Protein AF-A0A524CR73-F1 (afdb_monomer_lite)

Radius of gyration: 22.27 Å; chains: 1; bounding box: 46×84×56 Å

Foldseek 3Di:
DDDPDDDDPDDVLQVCLVVLNLLVLLVDVLPDVVSVVVLLVQCVDPDPSSNLSSLVSVVSVLDLVCLVSLLVQCPPPDPSSVLSSLQSCLLLLALLCLLSLLVQCPPPDPSSVVSSQNSCCVQFNHSLSVQDDPVRSVCLNVVNPPDDPVRVVVSCVSSPTDPVSVVVSVVCVVVVVPDDRPSPVSVCVVVPDDPPPDPPDDDDDDDDDDDDDDD

Sequence (215 aa):
MAALRGGVGLPETRKLLLEYETEEVGRLVKKNSKEKKALVKAFSDSSDIVRERALIASVDAADPTLVTDITKALGDDVADVRIAAAQALAFYSQPVTVPNMLESLKDENTWVRSHCAAGLSKLLNGPTWARISEDDVDKILNGFPEMTEEEVDVLLKRIKMKPDAIDRLRAWQTEDFEIEVDVSSLVDELEGRPILLSEEALEPITKGTPSTSDE

Structure (mmCIF, N/CA/C/O backbone):
data_AF-A0A524CR73-F1
#
_entry.id   AF-A0A524CR73-F1
#
loop_
_atom_site.group_PDB
_atom_site.id
_atom_site.type_symbol
_atom_site.label_atom_id
_atom_site.label_alt_id
_atom_site.label_comp_id
_atom_site.label_asym_id
_atom_site.label_entity_id
_atom_site.label_seq_id
_atom_site.pdbx_PDB_ins_code
_atom_site.Cartn_x
_atom_site.Cartn_y
_atom_site.Cartn_z
_atom_site.occupancy
_atom_site.B_iso_or_equiv
_atom_site.auth_seq_id
_atom_site.auth_comp_id
_atom_site.auth_asym_id
_atom_site.auth_atom_id
_atom_site.pdbx_PDB_model_num
ATOM 1 N N . MET A 1 1 ? 23.722 -22.821 -30.984 1.00 43.50 1 MET A N 1
ATOM 2 C CA . MET A 1 1 ? 22.707 -22.571 -32.033 1.00 43.50 1 MET A CA 1
ATOM 3 C C . MET A 1 1 ? 21.428 -23.318 -31.679 1.00 43.50 1 MET A C 1
ATOM 5 O O . MET A 1 1 ? 21.294 -24.477 -32.042 1.00 43.50 1 MET A O 1
ATOM 9 N N . ALA A 1 2 ? 20.523 -22.668 -30.945 1.00 35.56 2 ALA A N 1
ATOM 10 C CA . ALA A 1 2 ? 19.131 -23.092 -30.798 1.00 35.56 2 ALA A CA 1
ATOM 11 C C . ALA A 1 2 ? 18.269 -21.860 -30.461 1.00 35.56 2 ALA A C 1
ATOM 13 O O . ALA A 1 2 ? 18.250 -21.383 -29.336 1.00 35.56 2 ALA A O 1
ATOM 14 N N . ALA A 1 3 ? 17.651 -21.328 -31.518 1.00 35.16 3 ALA A N 1
ATOM 15 C CA . ALA A 1 3 ? 16.418 -20.540 -31.571 1.00 35.16 3 ALA A CA 1
ATOM 16 C C . ALA A 1 3 ? 16.205 -19.370 -30.582 1.00 35.16 3 ALA A C 1
ATOM 18 O O . ALA A 1 3 ? 15.340 -19.413 -29.715 1.00 35.16 3 ALA A O 1
ATOM 19 N N . LEU A 1 4 ? 16.843 -18.237 -30.891 1.00 40.50 4 LEU A N 1
ATOM 20 C CA . LEU A 1 4 ? 16.204 -16.918 -30.800 1.00 40.50 4 LEU A CA 1
ATOM 21 C C . LEU A 1 4 ? 15.011 -16.888 -31.776 1.00 40.50 4 LEU A C 1
ATOM 23 O O . LEU A 1 4 ? 15.176 -16.605 -32.963 1.00 40.50 4 LEU A O 1
ATOM 27 N N . ARG A 1 5 ? 13.808 -17.237 -31.314 1.00 41.94 5 ARG A N 1
ATOM 28 C CA . ARG A 1 5 ? 12.559 -17.002 -32.058 1.00 41.94 5 ARG A CA 1
ATOM 29 C C . ARG A 1 5 ? 11.516 -16.399 -31.130 1.00 41.94 5 ARG A C 1
ATOM 31 O O . ARG A 1 5 ? 10.848 -17.105 -30.389 1.00 41.94 5 ARG A O 1
ATOM 38 N N . GLY A 1 6 ? 11.392 -15.081 -31.225 1.00 29.77 6 GLY A N 1
ATOM 39 C CA . GLY A 1 6 ? 10.386 -14.275 -30.544 1.00 29.77 6 GLY A CA 1
ATOM 40 C C . GLY A 1 6 ? 10.602 -12.795 -30.837 1.00 29.77 6 GLY A C 1
ATOM 41 O O . GLY A 1 6 ? 10.841 -12.014 -29.928 1.00 29.77 6 GLY A O 1
ATOM 42 N N . GLY A 1 7 ? 10.613 -12.419 -32.118 1.00 36.56 7 GLY A N 1
ATOM 43 C CA . GLY A 1 7 ? 10.678 -11.020 -32.525 1.00 36.56 7 GLY A CA 1
ATOM 44 C C . GLY A 1 7 ? 9.381 -10.292 -32.182 1.00 36.56 7 GLY A C 1
ATOM 45 O O . GLY A 1 7 ? 8.421 -10.375 -32.937 1.00 36.56 7 GLY A O 1
ATOM 46 N N . VAL A 1 8 ? 9.379 -9.574 -31.063 1.00 40.03 8 VAL A N 1
ATOM 47 C CA . VAL A 1 8 ? 8.563 -8.384 -30.788 1.00 40.03 8 VAL A CA 1
ATOM 48 C C . VAL A 1 8 ? 9.464 -7.516 -29.914 1.00 40.03 8 VAL A C 1
ATOM 50 O O . VAL A 1 8 ? 9.970 -8.010 -28.910 1.00 40.03 8 VAL A O 1
ATOM 53 N N . GLY A 1 9 ? 9.751 -6.275 -30.316 1.00 46.66 9 GLY A N 1
ATOM 54 C CA . GLY A 1 9 ? 10.578 -5.378 -29.504 1.00 46.66 9 GLY A CA 1
ATOM 55 C C . GLY A 1 9 ? 10.063 -5.345 -28.064 1.00 46.66 9 GLY A C 1
ATOM 56 O O . GLY A 1 9 ? 8.852 -5.255 -27.851 1.00 46.66 9 GLY A O 1
ATOM 57 N N . LEU A 1 10 ? 10.969 -5.474 -27.092 1.00 54.06 10 LEU A N 1
ATOM 58 C CA . LEU A 1 10 ? 10.647 -5.215 -25.691 1.00 54.06 10 LEU A CA 1
ATOM 59 C C . LEU A 1 10 ? 9.943 -3.845 -25.632 1.00 54.06 10 LEU A C 1
ATOM 61 O O . LEU A 1 10 ? 10.483 -2.898 -26.207 1.00 54.06 10 LEU A O 1
ATOM 65 N N . PRO A 1 11 ? 8.745 -3.717 -25.025 1.00 75.94 11 PRO A N 1
ATOM 66 C CA . PRO A 1 11 ? 8.159 -2.404 -24.773 1.00 75.94 11 PRO A CA 1
ATOM 67 C C . PRO A 1 11 ? 9.194 -1.526 -24.067 1.00 75.94 11 PRO A C 1
ATOM 69 O O . PRO A 1 11 ? 9.886 -2.034 -23.180 1.00 75.94 11 PRO A O 1
ATOM 72 N N . GLU A 1 12 ? 9.311 -0.253 -24.453 1.00 90.88 12 GLU A N 1
ATOM 73 C CA . GLU A 1 12 ? 10.360 0.640 -23.935 1.00 90.88 12 GLU A CA 1
ATOM 74 C C . GLU A 1 12 ? 10.331 0.676 -22.404 1.00 90.88 12 GLU A C 1
ATOM 76 O O . GLU A 1 12 ? 11.374 0.570 -21.769 1.00 90.88 12 GLU A O 1
ATOM 81 N N . THR A 1 13 ? 9.130 0.642 -21.814 1.00 93.12 13 THR A N 1
ATOM 82 C CA . THR A 1 13 ? 8.936 0.473 -20.369 1.00 93.12 13 THR A CA 1
ATOM 83 C C . THR A 1 13 ? 9.732 -0.702 -19.790 1.00 93.12 13 THR A C 1
ATOM 85 O O . THR A 1 13 ? 10.510 -0.515 -18.865 1.00 93.12 13 THR A O 1
ATOM 88 N N . ARG A 1 14 ? 9.602 -1.923 -20.329 1.00 93.81 14 ARG A N 1
ATOM 89 C CA . ARG A 1 14 ? 10.291 -3.102 -19.768 1.00 93.81 14 ARG A CA 1
ATOM 90 C C . ARG A 1 14 ? 11.810 -2.979 -19.873 1.00 93.81 14 ARG A C 1
ATOM 92 O O . ARG A 1 14 ? 12.518 -3.441 -18.984 1.00 93.81 14 ARG A O 1
ATOM 99 N N . LYS A 1 15 ? 12.301 -2.396 -20.968 1.00 94.50 15 LYS A N 1
ATOM 100 C CA . LYS A 1 15 ? 13.731 -2.145 -21.161 1.00 94.50 15 LYS A CA 1
ATOM 101 C C . LYS A 1 15 ? 14.247 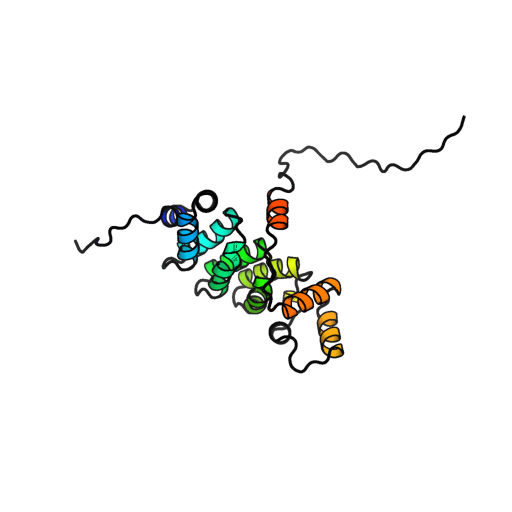-1.160 -20.107 1.00 94.50 15 LYS A C 1
ATOM 103 O O . LYS A 1 15 ? 15.185 -1.501 -19.399 1.00 94.50 15 LYS A O 1
ATOM 108 N N . LEU A 1 16 ? 13.586 -0.015 -19.949 1.00 95.44 16 LEU A N 1
ATOM 109 C CA . LEU A 1 16 ? 13.953 1.002 -18.960 1.00 95.44 16 LEU A CA 1
ATOM 110 C C . LEU A 1 16 ? 13.917 0.458 -17.525 1.00 95.44 16 LEU A C 1
ATOM 112 O O . LEU A 1 16 ? 14.816 0.737 -16.741 1.00 95.44 16 LEU A O 1
ATOM 116 N N . LEU A 1 17 ? 12.935 -0.386 -17.191 1.00 95.62 17 LEU A N 1
ATOM 117 C CA . LEU A 1 17 ? 12.869 -1.040 -15.878 1.00 95.62 17 LEU A CA 1
ATOM 118 C C . LEU A 1 17 ? 14.085 -1.940 -15.602 1.00 95.62 17 LEU A C 1
ATOM 120 O O . LEU A 1 17 ? 14.585 -1.953 -14.481 1.00 95.62 17 LEU A O 1
ATOM 124 N N . LEU A 1 18 ? 14.584 -2.662 -16.612 1.00 93.94 18 LEU A N 1
ATOM 125 C CA . LEU A 1 18 ? 15.810 -3.469 -16.500 1.00 93.94 18 LEU A CA 1
ATOM 126 C C . LEU A 1 18 ? 17.084 -2.617 -16.445 1.00 93.94 18 LEU A C 1
ATOM 128 O O . LEU A 1 18 ? 18.095 -3.061 -15.908 1.00 93.94 18 LEU A O 1
ATOM 132 N N . GLU A 1 19 ? 17.035 -1.413 -17.009 1.00 94.12 19 GLU A N 1
ATOM 133 C CA . GLU A 1 19 ? 18.109 -0.416 -16.966 1.00 94.12 19 GLU A CA 1
ATOM 134 C C . GLU A 1 19 ? 18.043 0.459 -15.700 1.00 94.12 19 GLU A C 1
ATOM 136 O O . GLU A 1 19 ? 18.907 1.305 -15.509 1.00 94.12 19 GLU A O 1
ATOM 141 N N . TYR A 1 20 ? 17.086 0.199 -14.795 1.00 92.31 20 TYR A N 1
ATOM 142 C CA . TYR A 1 20 ? 16.860 0.933 -13.541 1.00 92.31 20 TYR A CA 1
ATOM 143 C C . TYR A 1 20 ? 16.415 2.396 -13.732 1.00 92.31 20 TYR A C 1
ATOM 145 O O . TYR A 1 20 ? 16.506 3.204 -12.812 1.00 92.31 20 TYR A O 1
ATOM 153 N N . GLU A 1 21 ? 15.846 2.718 -14.892 1.00 94.25 21 GLU A N 1
ATOM 154 C CA . GLU A 1 21 ? 15.396 4.060 -15.284 1.00 94.25 21 GLU A CA 1
ATOM 155 C C . GLU A 1 21 ? 13.911 4.292 -14.921 1.00 94.25 21 GLU A C 1
ATOM 157 O O . GLU A 1 21 ? 13.069 4.565 -15.785 1.00 94.25 21 GLU A O 1
ATOM 162 N N . THR A 1 22 ? 13.543 4.139 -13.640 1.00 91.75 22 THR A N 1
ATOM 163 C CA . THR A 1 22 ? 12.130 4.206 -13.191 1.00 91.75 22 THR A CA 1
ATOM 164 C C . THR A 1 22 ? 11.499 5.583 -13.402 1.00 91.75 22 THR A C 1
ATOM 166 O O . THR A 1 22 ? 10.344 5.669 -13.823 1.00 91.75 22 THR A O 1
ATOM 169 N N . GLU A 1 23 ? 12.272 6.657 -13.232 1.00 91.25 23 GLU A N 1
ATOM 170 C CA . GLU A 1 23 ? 11.806 8.027 -13.471 1.00 91.25 23 GLU A CA 1
ATOM 171 C C . GLU A 1 23 ? 11.411 8.253 -14.935 1.00 91.25 23 GLU A C 1
ATOM 173 O O . GLU A 1 23 ? 10.409 8.914 -15.230 1.00 91.25 23 GLU A O 1
ATOM 178 N N . GLU A 1 24 ? 12.187 7.700 -15.874 1.00 94.00 24 GLU A N 1
ATOM 179 C CA . GLU A 1 24 ? 11.886 7.814 -17.301 1.00 94.00 24 GLU A CA 1
ATOM 180 C C . GLU A 1 24 ? 10.628 7.026 -17.653 1.00 94.00 24 GLU A C 1
ATOM 182 O O . GLU A 1 24 ? 9.781 7.530 -18.393 1.00 94.00 24 GLU A O 1
ATOM 187 N N . VAL A 1 25 ? 10.437 5.847 -17.052 1.00 93.81 25 VAL A N 1
ATOM 188 C CA . VAL A 1 25 ? 9.169 5.113 -17.153 1.00 93.81 25 VAL A CA 1
ATOM 189 C C . VAL A 1 25 ? 8.015 5.978 -16.646 1.00 93.81 25 VAL A C 1
ATOM 191 O O . VAL A 1 25 ? 7.030 6.147 -17.365 1.00 93.81 25 VAL A O 1
ATOM 194 N N . GLY A 1 26 ? 8.151 6.605 -15.474 1.00 90.31 26 GLY A N 1
ATOM 195 C CA . GLY A 1 26 ? 7.151 7.522 -14.918 1.00 90.31 26 GLY A CA 1
ATOM 196 C C . GLY A 1 26 ? 6.798 8.677 -15.866 1.00 90.31 26 GLY A C 1
ATOM 197 O O . GLY A 1 26 ? 5.620 8.962 -16.108 1.00 90.31 26 GLY A O 1
ATOM 198 N N . ARG A 1 27 ? 7.799 9.318 -16.484 1.00 90.50 27 ARG A N 1
ATOM 199 C CA . ARG A 1 27 ? 7.590 10.374 -17.497 1.00 90.50 27 ARG A CA 1
ATOM 200 C C . ARG A 1 27 ? 6.901 9.853 -18.757 1.00 90.50 27 ARG A C 1
ATOM 202 O O . ARG A 1 27 ? 6.052 10.549 -19.325 1.00 90.50 27 ARG A O 1
ATOM 209 N N . LEU A 1 28 ? 7.274 8.659 -19.204 1.00 91.62 28 LEU A N 1
ATOM 210 C CA . LEU A 1 28 ? 6.775 8.033 -20.423 1.00 91.62 28 LEU A CA 1
ATOM 211 C C . LEU A 1 28 ? 5.292 7.663 -20.291 1.00 91.62 28 LEU A C 1
ATOM 213 O O . LEU A 1 28 ? 4.494 7.989 -21.176 1.00 91.62 28 LEU A O 1
ATOM 217 N N . VAL A 1 29 ? 4.897 7.039 -19.177 1.00 90.94 29 VAL A N 1
ATOM 218 C CA . VAL A 1 29 ? 3.512 6.583 -18.977 1.00 90.94 29 VAL A CA 1
ATOM 219 C C . VAL A 1 29 ? 2.519 7.736 -18.838 1.00 90.94 29 VAL A C 1
ATOM 221 O O . VAL A 1 29 ? 1.399 7.616 -19.334 1.00 90.94 29 VAL A O 1
ATOM 224 N N . LYS A 1 30 ? 2.942 8.884 -18.283 1.00 87.50 30 LYS A N 1
ATOM 225 C CA . LYS A 1 30 ? 2.127 10.117 -18.216 1.00 87.50 30 LYS A CA 1
ATOM 226 C C . LYS A 1 30 ? 1.710 10.626 -19.600 1.00 87.50 30 LYS A C 1
ATOM 228 O O . LYS A 1 30 ? 0.660 11.241 -19.748 1.00 87.50 30 LYS A O 1
ATOM 233 N N . LYS A 1 31 ? 2.531 10.383 -20.626 1.00 88.94 31 LYS A N 1
ATOM 234 C CA . LYS A 1 31 ? 2.331 10.902 -21.992 1.00 88.94 31 LYS A CA 1
ATOM 235 C C . LYS A 1 31 ? 1.790 9.856 -22.962 1.00 88.94 31 LYS A C 1
ATOM 237 O O . LYS A 1 31 ? 1.332 10.209 -24.047 1.00 88.94 31 LYS A O 1
ATOM 242 N N . ASN A 1 32 ? 1.873 8.573 -22.611 1.00 90.62 32 ASN A N 1
ATOM 243 C CA . ASN A 1 32 ? 1.591 7.480 -23.528 1.00 90.62 32 ASN A CA 1
ATOM 244 C C . ASN A 1 32 ? 0.803 6.350 -22.854 1.00 90.62 32 ASN A C 1
ATOM 246 O O . ASN A 1 32 ? 1.343 5.530 -22.112 1.00 90.62 32 ASN A O 1
ATOM 250 N N . SER A 1 33 ? -0.480 6.237 -23.209 1.00 90.50 33 SER A N 1
ATOM 251 C CA . SER A 1 33 ? -1.381 5.210 -22.672 1.00 90.50 33 SER A CA 1
ATOM 252 C C . SER A 1 33 ? -0.959 3.775 -23.009 1.00 90.50 33 SER A C 1
ATOM 254 O O . SER A 1 33 ? -1.299 2.846 -22.275 1.00 90.50 33 SER A O 1
ATOM 256 N N . LYS A 1 34 ? -0.200 3.562 -24.094 1.00 92.38 34 LYS A N 1
ATOM 257 C CA . LYS A 1 34 ? 0.374 2.249 -24.419 1.00 92.38 34 LYS A CA 1
ATOM 258 C C . LYS A 1 34 ? 1.456 1.863 -23.414 1.00 92.38 34 LYS A C 1
ATOM 260 O O . LYS A 1 34 ? 1.501 0.710 -22.999 1.00 92.38 34 LYS A O 1
ATOM 265 N N . GLU A 1 35 ? 2.285 2.819 -23.013 1.00 94.12 35 GLU A N 1
ATOM 266 C CA . GLU A 1 35 ? 3.348 2.600 -22.030 1.00 94.12 35 GLU A CA 1
ATOM 267 C C . GLU A 1 35 ? 2.753 2.450 -20.631 1.00 94.12 35 GLU A C 1
ATOM 269 O O . GLU A 1 35 ? 3.155 1.554 -19.901 1.00 94.12 35 GLU A O 1
ATOM 274 N N . LYS A 1 36 ? 1.676 3.178 -20.305 1.00 94.50 36 LYS A N 1
ATOM 275 C CA . LYS A 1 36 ? 0.889 2.905 -19.090 1.00 94.50 36 LYS A CA 1
ATOM 276 C C . LYS A 1 36 ? 0.378 1.459 -19.044 1.00 94.50 36 LYS A C 1
ATOM 278 O O . LYS A 1 36 ? 0.538 0.777 -18.039 1.00 94.50 36 LYS A O 1
ATOM 283 N N . LYS A 1 37 ? -0.179 0.941 -20.148 1.00 95.00 37 LYS A N 1
ATOM 284 C CA . LYS A 1 37 ? -0.580 -0.479 -20.242 1.00 95.00 37 LYS A CA 1
ATOM 285 C C . LYS A 1 37 ? 0.611 -1.435 -20.124 1.00 95.00 37 LYS A C 1
ATOM 287 O O . LYS A 1 37 ? 0.447 -2.541 -19.613 1.00 95.00 37 LYS A O 1
ATOM 292 N N . ALA A 1 38 ? 1.784 -1.042 -20.621 1.00 95.75 38 ALA A N 1
ATOM 293 C CA . ALA A 1 38 ? 3.006 -1.825 -20.476 1.00 95.75 38 ALA A CA 1
ATOM 294 C C . ALA A 1 38 ? 3.474 -1.868 -19.013 1.00 95.75 38 ALA A C 1
ATOM 296 O O . ALA A 1 38 ? 3.818 -2.948 -18.541 1.00 95.75 38 ALA A O 1
ATOM 297 N N . LEU A 1 39 ? 3.400 -0.746 -18.291 1.00 96.50 39 LEU A N 1
ATOM 298 C CA . LEU A 1 39 ? 3.694 -0.664 -16.860 1.00 96.50 39 LEU A CA 1
ATOM 299 C C . LEU A 1 39 ? 2.741 -1.535 -16.033 1.00 96.50 39 LEU A C 1
ATOM 301 O O . LEU A 1 39 ? 3.205 -2.341 -15.235 1.00 96.50 39 LEU A O 1
ATOM 305 N N . VAL A 1 40 ? 1.430 -1.469 -16.294 1.00 97.19 40 VAL A N 1
ATOM 306 C CA . VAL A 1 40 ? 0.442 -2.341 -15.624 1.00 97.19 40 VAL A CA 1
ATOM 307 C C . VAL A 1 40 ? 0.759 -3.821 -15.854 1.00 97.19 40 VAL A C 1
ATOM 309 O O . VAL A 1 40 ? 0.691 -4.625 -14.930 1.00 97.19 40 VAL A O 1
ATOM 312 N N . LYS A 1 41 ? 1.163 -4.202 -17.074 1.00 96.38 41 LYS A N 1
ATOM 313 C CA . LYS A 1 41 ? 1.632 -5.571 -17.342 1.00 96.38 41 LYS A CA 1
ATOM 314 C C . LYS A 1 41 ? 2.893 -5.925 -16.550 1.00 96.38 41 LYS A C 1
ATOM 316 O O . LYS A 1 41 ? 3.016 -7.066 -16.108 1.00 96.38 41 LYS A O 1
ATOM 321 N N . ALA A 1 42 ? 3.811 -4.974 -16.388 1.00 97.38 42 ALA A N 1
ATOM 322 C CA . ALA A 1 42 ? 5.096 -5.183 -15.733 1.00 97.38 42 ALA A CA 1
ATOM 323 C C . ALA A 1 42 ? 4.971 -5.510 -14.234 1.00 97.38 42 ALA A C 1
ATOM 325 O O . ALA A 1 42 ? 5.817 -6.239 -13.728 1.00 97.38 42 ALA A O 1
ATOM 326 N N . PHE A 1 43 ? 3.885 -5.110 -13.557 1.00 97.81 43 PHE A N 1
ATOM 327 C CA . PHE A 1 43 ? 3.586 -5.548 -12.179 1.00 97.81 43 PHE A CA 1
ATOM 328 C C . PHE A 1 43 ? 3.465 -7.072 -12.022 1.00 97.81 43 PHE A C 1
ATOM 330 O O . PHE A 1 43 ? 3.550 -7.583 -10.915 1.00 97.81 43 PHE A O 1
ATOM 337 N N . SER A 1 44 ? 3.275 -7.801 -13.125 1.00 96.50 44 SER A N 1
ATOM 338 C CA . SER A 1 44 ? 3.169 -9.266 -13.169 1.00 96.50 44 SER A CA 1
ATOM 339 C C . SER A 1 44 ? 4.202 -9.904 -14.108 1.00 96.50 44 SER A C 1
ATOM 341 O O . SER A 1 44 ? 3.989 -10.999 -14.629 1.00 96.50 44 SER A O 1
ATOM 343 N N . ASP A 1 45 ? 5.310 -9.207 -14.388 1.00 97.56 45 ASP A N 1
ATOM 344 C CA . ASP A 1 45 ? 6.374 -9.742 -15.240 1.00 97.56 45 ASP A CA 1
ATOM 345 C C . ASP A 1 45 ? 7.003 -11.006 -14.636 1.00 97.56 45 ASP A C 1
ATOM 347 O O . ASP A 1 45 ? 7.125 -11.177 -13.422 1.00 97.56 45 ASP A O 1
ATOM 351 N N . SER A 1 46 ? 7.472 -11.883 -15.520 1.00 95.62 46 SER A N 1
ATOM 352 C CA . SER A 1 46 ? 8.231 -13.082 -15.161 1.00 95.62 46 SER A CA 1
ATOM 353 C C . SER A 1 46 ? 9.482 -12.811 -14.318 1.00 95.62 46 SER A C 1
ATOM 355 O O . SER A 1 46 ? 9.915 -13.694 -13.586 1.00 95.62 46 SER A O 1
ATOM 357 N N . SER A 1 47 ? 10.079 -11.622 -14.439 1.00 96.69 47 SER A N 1
ATOM 358 C CA . SER A 1 47 ? 11.229 -11.202 -13.643 1.00 96.69 47 SER A CA 1
ATOM 359 C C . SER A 1 47 ? 10.763 -10.375 -12.450 1.00 96.69 47 SER A C 1
ATOM 361 O O . SER A 1 47 ? 10.150 -9.325 -12.619 1.00 96.69 47 SER A O 1
ATOM 363 N N . ASP A 1 48 ? 11.121 -10.834 -11.259 1.00 97.75 48 ASP A N 1
ATOM 364 C CA . ASP A 1 48 ? 10.964 -10.148 -9.976 1.00 97.75 48 ASP A CA 1
ATOM 365 C C . ASP A 1 48 ? 11.549 -8.730 -9.992 1.00 97.75 48 ASP A C 1
ATOM 367 O O . ASP A 1 48 ? 10.868 -7.792 -9.589 1.00 97.75 48 ASP A O 1
ATOM 371 N N . ILE A 1 49 ? 12.735 -8.546 -10.588 1.00 96.62 49 ILE A N 1
ATOM 372 C CA . ILE A 1 49 ? 13.356 -7.222 -10.774 1.00 96.62 49 ILE A CA 1
ATOM 373 C C . ILE A 1 49 ? 12.427 -6.286 -11.558 1.00 96.62 49 ILE A C 1
ATOM 375 O O . ILE A 1 49 ? 12.250 -5.126 -11.195 1.00 96.62 49 ILE A O 1
ATOM 379 N N . VAL A 1 50 ? 11.804 -6.771 -12.637 1.00 97.88 50 VAL A N 1
ATOM 380 C CA . VAL A 1 50 ? 10.883 -5.950 -13.437 1.00 97.88 50 VAL A CA 1
ATOM 381 C C . VAL A 1 50 ? 9.621 -5.616 -12.641 1.00 97.88 50 VAL A C 1
ATOM 383 O O . VAL A 1 50 ? 9.163 -4.477 -12.722 1.00 97.88 50 VAL A O 1
ATOM 386 N N . ARG A 1 51 ? 9.084 -6.558 -11.853 1.00 98.44 51 ARG A N 1
ATOM 387 C CA . ARG A 1 51 ? 7.911 -6.318 -10.994 1.00 98.44 51 ARG A CA 1
ATOM 388 C C . ARG A 1 51 ? 8.196 -5.266 -9.926 1.00 98.44 51 ARG A C 1
ATOM 390 O O . ARG A 1 51 ? 7.469 -4.281 -9.842 1.00 98.44 51 ARG A O 1
ATOM 397 N N . GLU A 1 52 ? 9.279 -5.433 -9.170 1.00 98.12 52 GLU A N 1
ATOM 398 C CA . GLU A 1 52 ? 9.735 -4.482 -8.146 1.00 98.12 52 GLU A CA 1
ATOM 399 C C . GLU A 1 52 ? 9.906 -3.081 -8.750 1.00 98.12 52 GLU A C 1
ATOM 401 O O . GLU A 1 52 ? 9.318 -2.107 -8.277 1.00 98.12 52 GLU A O 1
ATOM 406 N N . ARG A 1 53 ? 10.657 -2.972 -9.852 1.00 97.62 53 ARG A N 1
ATOM 407 C CA . ARG A 1 53 ? 10.941 -1.683 -10.497 1.00 97.62 53 ARG A CA 1
ATOM 408 C C . ARG A 1 53 ? 9.700 -1.053 -11.102 1.00 97.62 53 ARG A C 1
ATOM 410 O O . ARG A 1 53 ? 9.595 0.169 -11.097 1.00 97.62 53 ARG A O 1
ATOM 417 N N . ALA A 1 54 ? 8.761 -1.849 -11.608 1.00 98.12 54 ALA A N 1
ATOM 418 C CA . ALA A 1 54 ? 7.486 -1.338 -12.092 1.00 98.12 54 ALA A CA 1
ATOM 419 C C . ALA A 1 54 ? 6.715 -0.653 -10.958 1.00 98.12 54 ALA A C 1
ATOM 421 O O . ALA A 1 54 ? 6.206 0.450 -11.145 1.00 98.12 54 ALA A O 1
ATOM 422 N N . LEU A 1 55 ? 6.663 -1.270 -9.774 1.00 98.31 55 LEU A N 1
ATOM 423 C CA . LEU A 1 55 ? 5.991 -0.704 -8.600 1.00 98.31 55 LEU A CA 1
ATOM 424 C C . LEU A 1 55 ? 6.669 0.593 -8.144 1.00 98.31 55 LEU A C 1
ATOM 426 O O . LEU A 1 55 ? 5.976 1.568 -7.864 1.00 98.31 55 LEU A O 1
ATOM 430 N N . ILE A 1 56 ? 8.002 0.660 -8.180 1.00 95.75 56 ILE A N 1
ATOM 431 C CA . ILE A 1 56 ? 8.745 1.908 -7.932 1.00 95.75 56 ILE A CA 1
ATOM 432 C C . ILE A 1 56 ? 8.393 2.971 -8.986 1.00 95.75 56 ILE A C 1
ATOM 434 O O . ILE A 1 56 ? 7.989 4.076 -8.637 1.00 95.75 56 ILE A O 1
ATOM 438 N N . ALA A 1 57 ? 8.447 2.625 -10.274 1.00 95.88 57 ALA A N 1
ATOM 439 C CA . ALA A 1 57 ? 8.111 3.535 -11.370 1.00 95.88 57 ALA A CA 1
ATOM 440 C C . ALA A 1 57 ? 6.652 4.022 -11.333 1.00 95.88 57 ALA A C 1
ATOM 442 O O . ALA A 1 57 ? 6.339 5.074 -11.891 1.00 95.88 57 ALA A O 1
ATOM 443 N N . SER A 1 58 ? 5.745 3.283 -10.684 1.00 95.50 58 SER A N 1
ATOM 444 C CA . SER A 1 58 ? 4.371 3.744 -10.473 1.00 95.50 58 SER A CA 1
ATOM 445 C C . SER A 1 58 ? 4.327 4.997 -9.594 1.00 95.50 58 SER A C 1
ATOM 447 O O . SER A 1 58 ? 3.630 5.951 -9.933 1.00 95.50 58 SER A O 1
ATOM 449 N N . VAL A 1 59 ? 5.165 5.068 -8.556 1.00 92.62 59 VAL A N 1
ATOM 450 C CA . VAL A 1 59 ? 5.298 6.256 -7.701 1.00 92.62 59 VAL A CA 1
ATOM 451 C C . VAL A 1 59 ? 5.779 7.454 -8.525 1.00 92.62 59 VAL A C 1
ATOM 453 O O . VAL A 1 59 ? 5.162 8.516 -8.468 1.00 92.62 59 VAL A O 1
ATOM 456 N N . ASP A 1 60 ? 6.781 7.261 -9.389 1.00 90.06 60 ASP A N 1
ATOM 457 C CA . ASP A 1 60 ? 7.271 8.298 -10.317 1.00 90.06 60 ASP A CA 1
ATOM 458 C C . ASP A 1 60 ? 6.190 8.736 -11.329 1.00 90.06 60 ASP A C 1
ATOM 460 O O . ASP A 1 60 ? 6.084 9.910 -11.724 1.00 90.06 60 ASP A O 1
ATOM 464 N N . ALA A 1 61 ? 5.344 7.791 -11.748 1.00 90.44 61 ALA A N 1
ATOM 465 C CA . ALA A 1 61 ? 4.187 8.055 -12.593 1.00 90.44 61 ALA A CA 1
ATOM 466 C C . ALA A 1 61 ? 3.115 8.886 -11.875 1.00 90.44 61 ALA A C 1
ATOM 468 O O . ALA A 1 61 ? 2.350 9.565 -12.558 1.00 90.44 61 ALA A O 1
ATOM 469 N N . ALA A 1 62 ? 3.068 8.864 -10.538 1.00 89.25 62 ALA A N 1
ATOM 470 C CA . ALA A 1 62 ? 2.117 9.609 -9.710 1.00 89.25 62 ALA A CA 1
ATOM 471 C C . ALA A 1 62 ? 0.658 9.477 -10.188 1.00 89.25 62 ALA A C 1
ATOM 473 O O . ALA A 1 62 ? -0.131 10.412 -10.098 1.00 89.25 62 ALA A O 1
ATOM 474 N N . ASP A 1 63 ? 0.314 8.312 -10.744 1.00 89.81 63 ASP A N 1
ATOM 475 C CA . ASP A 1 63 ? -1.003 8.041 -11.311 1.00 89.81 63 ASP A CA 1
ATOM 476 C C . ASP A 1 63 ? -1.788 7.117 -10.373 1.00 89.81 63 ASP A C 1
ATOM 478 O O . ASP A 1 63 ? -1.591 5.899 -10.400 1.00 89.81 63 ASP A O 1
ATOM 482 N N . PRO A 1 64 ? -2.674 7.662 -9.527 1.00 88.94 64 PRO A N 1
ATOM 483 C CA . PRO A 1 64 ? -3.364 6.869 -8.522 1.00 88.94 64 PRO A CA 1
ATOM 484 C C . PRO A 1 64 ? -4.391 5.913 -9.132 1.00 88.94 64 PRO A C 1
ATOM 486 O O . PRO A 1 64 ? -4.827 4.996 -8.452 1.00 88.94 64 PRO A O 1
ATOM 489 N N . THR A 1 65 ? -4.712 6.011 -10.427 1.00 90.81 65 THR A N 1
ATOM 490 C CA . THR A 1 65 ? -5.536 4.989 -11.098 1.00 90.81 65 THR A CA 1
ATOM 491 C C . THR A 1 65 ? -4.836 3.627 -11.201 1.00 90.81 65 THR A C 1
ATOM 493 O O . THR A 1 65 ? -5.467 2.640 -11.571 1.00 90.81 65 THR A O 1
ATOM 496 N N . LEU A 1 66 ? -3.539 3.553 -10.873 1.00 93.75 66 LEU A N 1
ATOM 497 C CA . LEU A 1 66 ? -2.765 2.314 -10.822 1.00 93.75 66 LEU A CA 1
ATOM 498 C C . LEU A 1 66 ? -2.962 1.525 -9.517 1.00 93.75 66 LEU A C 1
ATOM 500 O O . LEU A 1 66 ? -2.591 0.352 -9.482 1.00 93.75 66 LEU A O 1
ATOM 504 N N . VAL A 1 67 ? -3.539 2.115 -8.458 1.00 94.62 67 VAL A N 1
ATOM 505 C CA . VAL A 1 67 ? -3.627 1.472 -7.127 1.00 94.62 67 VAL A CA 1
ATOM 506 C C . VAL A 1 67 ? -4.268 0.089 -7.159 1.00 94.62 67 VAL A C 1
ATOM 508 O O . VAL A 1 67 ? -3.718 -0.837 -6.571 1.00 94.62 67 VAL A O 1
ATOM 511 N N . THR A 1 68 ? -5.361 -0.102 -7.899 1.00 92.88 68 THR A N 1
ATOM 512 C CA . THR A 1 68 ? -6.033 -1.409 -7.996 1.00 92.88 68 THR A CA 1
ATOM 513 C C . THR A 1 68 ? -5.136 -2.493 -8.601 1.00 92.88 68 THR A C 1
ATOM 515 O O . THR A 1 68 ? -5.217 -3.660 -8.217 1.00 92.88 68 THR A O 1
ATOM 518 N N . ASP A 1 69 ? -4.263 -2.131 -9.544 1.00 96.06 69 ASP A N 1
ATOM 519 C CA . ASP A 1 69 ? -3.318 -3.074 -10.140 1.00 96.06 69 ASP A CA 1
ATOM 520 C C . ASP A 1 69 ? -2.112 -3.332 -9.227 1.00 96.06 69 ASP A C 1
ATOM 522 O O . ASP A 1 69 ? -1.693 -4.482 -9.097 1.00 96.06 69 ASP A O 1
ATOM 526 N N . ILE A 1 70 ? -1.615 -2.299 -8.540 1.00 98.12 70 ILE A N 1
ATOM 527 C CA . ILE A 1 70 ? -0.523 -2.390 -7.554 1.00 98.12 70 ILE A CA 1
ATOM 528 C C . ILE A 1 70 ? -0.917 -3.303 -6.387 1.00 98.12 70 ILE A C 1
ATOM 530 O O . ILE A 1 70 ? -0.111 -4.122 -5.951 1.00 98.12 70 ILE A O 1
ATOM 534 N N . THR A 1 71 ? -2.164 -3.226 -5.914 1.00 97.12 71 THR A N 1
ATOM 535 C CA . THR A 1 71 ? -2.686 -4.044 -4.806 1.00 97.12 71 THR A CA 1
ATOM 536 C C . THR A 1 71 ? -2.466 -5.542 -5.007 1.00 97.12 71 THR A C 1
ATOM 538 O O . THR A 1 71 ? -2.191 -6.257 -4.046 1.00 97.12 71 THR A O 1
ATOM 541 N N . LYS A 1 72 ? -2.515 -6.033 -6.250 1.00 96.62 72 LYS A N 1
ATOM 542 C CA . LYS A 1 72 ? -2.293 -7.456 -6.559 1.00 96.62 72 LYS A CA 1
ATOM 543 C C . LYS A 1 72 ? -0.880 -7.915 -6.183 1.00 96.62 72 LYS A C 1
ATOM 545 O O . LYS A 1 72 ? -0.701 -9.067 -5.800 1.00 96.62 72 LYS A O 1
ATOM 550 N N . ALA A 1 73 ? 0.105 -7.019 -6.251 1.00 98.12 73 ALA A N 1
ATOM 551 C CA . ALA A 1 73 ? 1.500 -7.314 -5.934 1.00 98.12 73 ALA A CA 1
ATOM 552 C C . ALA A 1 73 ? 1.789 -7.389 -4.421 1.00 98.12 73 ALA A C 1
ATOM 554 O O . ALA A 1 73 ? 2.869 -7.821 -4.030 1.00 98.12 73 ALA A O 1
ATOM 555 N N . LEU A 1 74 ? 0.825 -7.054 -3.551 1.00 98.06 74 LEU A N 1
ATOM 556 C CA . LEU A 1 74 ? 0.932 -7.358 -2.116 1.00 98.06 74 LEU A CA 1
ATOM 557 C C . LEU A 1 74 ? 0.932 -8.866 -1.827 1.00 98.06 74 LEU A C 1
ATOM 559 O O . LEU A 1 74 ? 1.371 -9.268 -0.757 1.00 98.06 74 LEU A O 1
ATOM 563 N N . GLY A 1 75 ? 0.447 -9.697 -2.754 1.00 96.75 75 GLY A N 1
ATOM 564 C CA . GLY A 1 75 ? 0.461 -11.160 -2.646 1.00 96.75 75 GLY A CA 1
ATOM 565 C C . GLY A 1 75 ? 1.605 -11.835 -3.407 1.00 96.75 75 GLY A C 1
ATOM 566 O O . GLY A 1 75 ? 1.523 -13.034 -3.664 1.00 96.75 75 GLY A O 1
ATOM 567 N N . ASP A 1 76 ? 2.620 -11.080 -3.836 1.00 98.56 76 ASP A N 1
ATOM 568 C CA . ASP A 1 76 ? 3.734 -11.611 -4.627 1.00 98.56 76 ASP A CA 1
ATOM 569 C C . ASP A 1 76 ? 4.591 -12.612 -3.832 1.00 98.56 76 ASP A C 1
ATOM 571 O O . ASP A 1 76 ? 4.761 -12.492 -2.615 1.00 98.56 76 ASP A O 1
ATOM 575 N N . ASP A 1 77 ? 5.162 -13.605 -4.515 1.00 97.81 77 ASP A N 1
ATOM 576 C CA . ASP A 1 77 ? 6.012 -14.617 -3.884 1.00 97.81 77 ASP A CA 1
ATOM 577 C C . ASP A 1 77 ? 7.354 -14.040 -3.410 1.00 97.81 77 ASP A C 1
ATOM 579 O O . ASP A 1 77 ? 7.938 -14.533 -2.440 1.00 97.81 77 ASP A O 1
ATOM 583 N N . VAL A 1 78 ? 7.816 -12.955 -4.034 1.00 98.44 78 VAL A N 1
ATOM 584 C CA . VAL A 1 78 ? 9.066 -12.276 -3.697 1.00 98.44 78 VAL A CA 1
ATOM 585 C C . VAL A 1 78 ? 8.815 -11.120 -2.733 1.00 98.44 78 VAL A C 1
ATOM 587 O O . VAL A 1 78 ? 8.071 -10.180 -3.012 1.00 98.44 78 VAL A O 1
ATOM 590 N N . ALA A 1 79 ? 9.509 -11.152 -1.594 1.00 98.06 79 ALA A N 1
ATOM 591 C CA . ALA A 1 79 ? 9.363 -10.144 -0.550 1.00 98.06 79 ALA A CA 1
ATOM 592 C C . ALA A 1 79 ? 9.674 -8.716 -1.035 1.00 98.06 79 ALA A C 1
ATOM 594 O O . ALA A 1 79 ? 8.940 -7.799 -0.684 1.00 98.06 79 ALA A O 1
ATOM 595 N N . ASP A 1 80 ? 10.704 -8.519 -1.863 1.00 98.25 80 ASP A N 1
ATOM 596 C CA . ASP A 1 80 ? 11.067 -7.189 -2.380 1.00 98.25 80 ASP A CA 1
ATOM 597 C C . ASP A 1 80 ? 9.960 -6.584 -3.260 1.00 98.25 80 ASP A C 1
ATOM 599 O O . ASP A 1 80 ? 9.681 -5.386 -3.180 1.00 98.25 80 ASP A O 1
ATOM 603 N N . VAL A 1 81 ? 9.241 -7.420 -4.018 1.00 98.75 81 VAL A N 1
ATOM 604 C CA . VAL A 1 81 ? 8.073 -6.994 -4.802 1.00 98.75 81 VAL A CA 1
ATOM 605 C C . VAL A 1 81 ? 6.924 -6.596 -3.874 1.00 98.75 81 VAL A C 1
ATOM 607 O O . VAL A 1 81 ? 6.349 -5.519 -4.045 1.00 98.75 81 VAL A O 1
ATOM 610 N N . ARG A 1 82 ? 6.633 -7.394 -2.836 1.00 98.69 82 ARG A N 1
ATOM 611 C CA . ARG A 1 82 ? 5.619 -7.038 -1.824 1.00 98.69 82 ARG A CA 1
ATOM 612 C C . ARG A 1 82 ? 5.961 -5.738 -1.095 1.00 98.69 82 ARG A C 1
ATOM 614 O O . ARG A 1 82 ? 5.075 -4.921 -0.849 1.00 98.69 82 ARG A O 1
ATOM 621 N N . ILE A 1 83 ? 7.237 -5.520 -0.765 1.00 98.56 83 ILE A N 1
ATOM 622 C CA . ILE A 1 83 ? 7.724 -4.288 -0.126 1.00 98.56 83 ILE A CA 1
ATOM 623 C C . ILE A 1 83 ? 7.470 -3.091 -1.038 1.00 98.56 83 ILE A C 1
ATOM 625 O O . ILE A 1 83 ? 6.908 -2.098 -0.574 1.00 98.56 83 ILE A O 1
ATOM 629 N N . ALA A 1 84 ? 7.841 -3.190 -2.317 1.00 98.25 84 ALA A N 1
ATOM 630 C CA . ALA A 1 84 ? 7.626 -2.128 -3.295 1.00 98.25 84 ALA A CA 1
ATOM 631 C C . ALA A 1 84 ? 6.129 -1.839 -3.501 1.00 98.25 84 ALA A C 1
ATOM 633 O O . ALA A 1 84 ? 5.734 -0.675 -3.579 1.00 98.25 84 ALA A O 1
ATOM 634 N N . ALA A 1 85 ? 5.281 -2.872 -3.508 1.00 98.69 85 ALA A N 1
ATOM 635 C CA . ALA A 1 85 ? 3.830 -2.717 -3.585 1.00 98.69 85 ALA A CA 1
ATOM 636 C C . ALA A 1 85 ? 3.289 -1.974 -2.359 1.00 98.69 85 ALA A C 1
ATOM 638 O O . ALA A 1 85 ? 2.601 -0.964 -2.497 1.00 98.69 85 ALA A O 1
ATOM 639 N N . ALA A 1 86 ? 3.655 -2.415 -1.154 1.00 98.19 86 ALA A N 1
ATOM 640 C CA . ALA A 1 86 ? 3.247 -1.771 0.089 1.00 98.19 86 ALA A CA 1
ATOM 641 C C . ALA A 1 86 ? 3.722 -0.313 0.168 1.00 98.19 86 ALA A C 1
ATOM 643 O O . ALA A 1 86 ? 2.965 0.560 0.594 1.00 98.19 86 ALA A O 1
ATOM 644 N N . GLN A 1 87 ? 4.951 -0.036 -0.278 1.00 96.81 87 GLN A N 1
ATOM 645 C CA . GLN A 1 87 ? 5.503 1.314 -0.353 1.00 96.81 87 GLN A CA 1
ATOM 646 C C . GLN A 1 87 ? 4.708 2.192 -1.327 1.00 96.81 87 GLN A C 1
ATOM 648 O O . GLN A 1 87 ? 4.330 3.306 -0.964 1.00 96.81 87 GLN A O 1
ATOM 653 N N . ALA A 1 88 ? 4.417 1.697 -2.532 1.00 96.62 88 ALA A N 1
ATOM 654 C CA . ALA A 1 88 ? 3.638 2.429 -3.525 1.00 96.62 88 ALA A CA 1
ATOM 655 C C . ALA A 1 88 ? 2.215 2.721 -3.022 1.00 96.62 88 ALA A C 1
ATOM 657 O O . ALA A 1 88 ? 1.747 3.854 -3.099 1.00 96.62 88 ALA A O 1
ATOM 658 N N . LEU A 1 89 ? 1.536 1.748 -2.412 1.00 96.38 89 LEU A N 1
ATOM 659 C CA . LEU A 1 89 ? 0.201 1.967 -1.839 1.00 96.38 89 LEU A CA 1
ATOM 660 C C . LEU A 1 89 ? 0.227 2.956 -0.665 1.00 96.38 89 LEU A C 1
ATOM 662 O O . LEU A 1 89 ? -0.682 3.769 -0.531 1.00 96.38 89 LEU A O 1
ATOM 666 N N . ALA A 1 90 ? 1.280 2.951 0.158 1.00 93.69 90 ALA A N 1
ATOM 667 C CA . ALA A 1 90 ? 1.466 3.933 1.231 1.00 93.69 90 ALA A CA 1
ATOM 668 C C . ALA A 1 90 ? 1.801 5.342 0.721 1.00 93.69 90 ALA A C 1
ATOM 670 O O . ALA A 1 90 ? 1.548 6.338 1.408 1.00 93.69 90 ALA A O 1
ATOM 671 N N . PHE A 1 91 ? 2.377 5.440 -0.474 1.00 92.31 91 PHE A N 1
ATOM 672 C CA . PHE A 1 91 ? 2.511 6.702 -1.183 1.00 92.31 91 PHE A CA 1
ATOM 673 C C . PHE A 1 91 ? 1.132 7.202 -1.623 1.00 92.31 91 PHE A C 1
ATOM 675 O O . PHE A 1 91 ? 0.729 8.279 -1.200 1.00 92.31 91 PHE A O 1
ATOM 682 N N . TYR A 1 92 ? 0.363 6.383 -2.345 1.00 91.00 92 TYR A N 1
ATOM 683 C CA . TYR A 1 92 ? -0.946 6.785 -2.866 1.00 91.00 92 TYR A CA 1
ATOM 684 C C . TYR A 1 92 ? -2.014 7.023 -1.800 1.00 91.00 92 TYR A C 1
ATOM 686 O O . TYR A 1 92 ? -2.887 7.859 -2.016 1.00 91.00 92 TYR A O 1
ATOM 694 N N . SER A 1 93 ? -1.956 6.291 -0.682 1.00 88.75 93 SER A N 1
ATOM 695 C CA . SER A 1 93 ? -2.862 6.422 0.468 1.00 88.75 93 SER A CA 1
ATOM 696 C C . SER A 1 93 ? -4.331 6.539 0.054 1.00 88.75 93 SER A C 1
ATOM 698 O O . SER A 1 93 ? -5.003 7.498 0.419 1.00 88.75 93 SER A O 1
ATOM 700 N N . GLN A 1 94 ? -4.819 5.584 -0.741 1.00 90.69 94 GLN A N 1
ATOM 701 C CA . GLN A 1 94 ? -6.191 5.607 -1.248 1.00 90.69 94 GLN A CA 1
ATOM 702 C C . GLN A 1 94 ? -7.113 4.749 -0.371 1.00 90.69 94 GLN A C 1
ATOM 704 O O . GLN A 1 94 ? -6.730 3.634 -0.019 1.00 90.69 94 GLN A O 1
ATOM 709 N N . PRO A 1 95 ? -8.337 5.202 -0.036 1.00 90.56 95 PRO A N 1
ATOM 710 C CA . PRO A 1 95 ? -9.257 4.434 0.809 1.00 90.56 95 PRO A CA 1
ATOM 711 C C . PRO A 1 95 ? -9.535 3.014 0.302 1.00 90.56 95 PRO A C 1
ATOM 713 O O . PRO A 1 95 ? -9.602 2.081 1.098 1.00 90.56 95 PRO A O 1
ATOM 716 N N . VAL A 1 96 ? -9.598 2.832 -1.022 1.00 91.31 96 VAL A N 1
ATOM 717 C CA . VAL A 1 96 ? -9.808 1.528 -1.676 1.00 91.31 96 VAL A CA 1
ATOM 718 C C . VAL A 1 96 ? -8.741 0.483 -1.316 1.00 91.31 96 VAL A C 1
ATOM 720 O O . VAL A 1 96 ? -8.978 -0.715 -1.420 1.00 91.31 96 VAL A O 1
ATOM 723 N N . THR A 1 97 ? -7.557 0.905 -0.860 1.00 93.06 97 THR A N 1
ATOM 724 C CA . THR A 1 97 ? -6.458 -0.003 -0.502 1.00 93.06 97 THR A CA 1
ATOM 725 C C . THR A 1 97 ? -6.492 -0.417 0.968 1.00 93.06 97 THR A C 1
ATOM 727 O O . THR A 1 97 ? -5.695 -1.265 1.372 1.00 93.06 97 THR A O 1
ATOM 730 N N . VAL A 1 98 ? -7.389 0.157 1.783 1.00 91.94 98 VAL A N 1
ATOM 731 C CA . VAL A 1 98 ? -7.478 -0.107 3.229 1.00 91.94 98 VAL A CA 1
ATOM 732 C C . VAL A 1 98 ? -7.639 -1.598 3.538 1.00 91.94 98 VAL A C 1
ATOM 734 O O . VAL A 1 98 ? -6.846 -2.084 4.348 1.00 91.94 98 VAL A O 1
ATOM 737 N N . PRO A 1 99 ? -8.563 -2.353 2.905 1.00 90.56 99 PRO A N 1
ATOM 738 C CA . PRO A 1 99 ? -8.726 -3.774 3.212 1.00 90.56 99 PRO A CA 1
ATOM 739 C C . PRO A 1 99 ? -7.447 -4.577 2.949 1.00 90.56 99 PRO A C 1
ATOM 741 O O . PRO A 1 99 ? -6.990 -5.338 3.799 1.00 90.56 99 PRO A O 1
ATOM 744 N N . ASN A 1 100 ? -6.802 -4.355 1.801 1.00 93.81 100 ASN A N 1
ATOM 745 C CA . ASN A 1 100 ? -5.584 -5.080 1.444 1.00 93.81 100 ASN A CA 1
ATOM 746 C C . ASN A 1 100 ? -4.397 -4.705 2.334 1.00 93.81 100 ASN A C 1
ATOM 748 O O . ASN A 1 100 ? -3.644 -5.580 2.748 1.00 93.81 100 ASN A O 1
ATOM 752 N N . MET A 1 101 ? -4.237 -3.422 2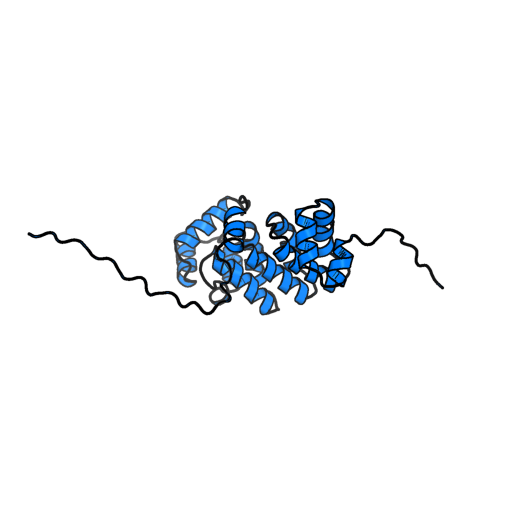.669 1.00 93.06 101 MET A N 1
ATOM 753 C CA . MET A 1 101 ? -3.165 -2.988 3.565 1.00 93.06 101 MET A CA 1
ATOM 754 C C . MET A 1 101 ? -3.371 -3.492 4.994 1.00 93.06 101 MET A C 1
ATOM 756 O O . MET A 1 101 ? -2.376 -3.769 5.657 1.00 93.06 101 MET A O 1
ATOM 760 N N . LEU A 1 102 ? -4.620 -3.616 5.465 1.00 90.44 102 LEU A N 1
ATOM 761 C CA . LEU A 1 102 ? -4.947 -4.234 6.754 1.00 90.44 102 LEU A CA 1
ATOM 762 C C . LEU A 1 102 ? -4.565 -5.717 6.769 1.00 90.44 102 LEU A C 1
ATOM 764 O O . LEU A 1 102 ? -3.908 -6.152 7.710 1.00 90.44 102 LEU A O 1
ATOM 768 N N . GLU A 1 103 ? -4.900 -6.468 5.718 1.00 91.06 103 GLU A N 1
ATOM 769 C CA . GLU A 1 103 ? -4.518 -7.882 5.607 1.00 91.06 103 GLU A CA 1
ATOM 770 C C . GLU A 1 103 ? -2.991 -8.054 5.556 1.00 91.06 103 GLU A C 1
ATOM 772 O O . GLU A 1 103 ? -2.423 -8.875 6.276 1.00 91.06 103 GLU A O 1
ATOM 777 N N . SER A 1 104 ? -2.288 -7.203 4.804 1.00 93.44 104 SER A N 1
ATOM 778 C CA . SER A 1 104 ? -0.820 -7.207 4.727 1.00 93.44 104 SER A CA 1
ATOM 779 C C . SER A 1 104 ? -0.113 -6.826 6.036 1.00 93.44 104 SER A C 1
ATOM 781 O O . SER A 1 104 ? 1.108 -6.955 6.133 1.00 93.44 104 SER A O 1
ATOM 783 N N . LEU A 1 105 ? -0.836 -6.423 7.086 1.00 90.94 105 LEU A N 1
ATOM 784 C CA . LEU A 1 105 ? -0.261 -6.331 8.434 1.00 90.94 105 LEU A CA 1
ATOM 785 C C . LEU A 1 105 ? 0.086 -7.701 9.027 1.00 90.94 105 LEU A C 1
ATOM 787 O O . LEU A 1 105 ? 0.833 -7.755 10.003 1.00 90.94 105 LEU A O 1
ATOM 791 N N . LYS A 1 106 ? -0.411 -8.790 8.437 1.00 90.56 106 LYS A N 1
ATOM 792 C CA . LYS A 1 106 ? -0.072 -10.172 8.795 1.00 90.56 106 LYS A CA 1
ATOM 793 C C . LYS A 1 106 ? 1.105 -10.731 7.986 1.00 90.56 106 LYS A C 1
ATOM 795 O O . LYS A 1 106 ? 1.507 -11.867 8.218 1.00 90.56 106 LYS A O 1
ATOM 800 N N . ASP A 1 107 ? 1.668 -9.958 7.051 1.00 94.12 107 ASP A N 1
ATOM 801 C CA . ASP A 1 107 ? 2.782 -10.419 6.213 1.00 94.12 107 ASP A CA 1
ATOM 802 C C . ASP A 1 107 ? 3.987 -10.830 7.072 1.00 94.12 107 ASP A C 1
ATOM 804 O O . ASP A 1 107 ? 4.324 -10.180 8.069 1.00 94.12 107 ASP A O 1
ATOM 808 N N . GLU A 1 108 ? 4.674 -11.896 6.668 1.00 94.19 108 GLU A N 1
ATOM 809 C CA . GLU A 1 108 ? 5.889 -12.390 7.323 1.00 94.19 108 GLU A CA 1
ATOM 810 C C . GLU A 1 108 ? 7.017 -11.340 7.338 1.00 94.19 108 GLU A C 1
ATOM 812 O O . GLU A 1 108 ? 7.794 -11.247 8.297 1.00 94.19 108 GLU A O 1
ATOM 817 N N . ASN A 1 109 ? 7.080 -10.485 6.315 1.00 95.44 109 ASN A N 1
ATOM 818 C CA . ASN A 1 109 ? 8.119 -9.490 6.137 1.00 95.44 109 ASN A CA 1
ATOM 819 C C . ASN A 1 109 ? 7.792 -8.187 6.883 1.00 95.44 109 ASN A C 1
ATOM 821 O O . ASN A 1 109 ? 6.798 -7.505 6.636 1.00 95.44 109 ASN A O 1
ATOM 825 N N . THR A 1 110 ? 8.695 -7.785 7.778 1.00 93.50 110 THR A N 1
ATOM 826 C CA . THR A 1 110 ? 8.529 -6.588 8.614 1.00 93.50 110 THR A CA 1
ATOM 827 C C . THR A 1 110 ? 8.427 -5.283 7.819 1.00 93.50 110 THR A C 1
ATOM 829 O O . THR A 1 110 ? 7.746 -4.360 8.269 1.00 93.50 110 THR A O 1
ATOM 832 N N . TRP A 1 111 ? 9.066 -5.175 6.653 1.00 94.56 111 TRP A N 1
ATOM 833 C CA . TRP A 1 111 ? 9.010 -3.973 5.816 1.00 94.56 111 TRP A CA 1
ATOM 834 C C . TRP A 1 111 ? 7.672 -3.835 5.096 1.00 94.56 111 TRP A C 1
ATOM 836 O O . TRP A 1 111 ? 7.145 -2.727 5.036 1.00 94.56 111 TRP A O 1
ATOM 846 N N . VAL A 1 112 ? 7.084 -4.947 4.639 1.00 96.06 112 VAL A N 1
ATOM 847 C CA . VAL A 1 112 ? 5.707 -4.962 4.113 1.00 96.06 112 VAL A CA 1
ATOM 848 C C . VAL A 1 112 ? 4.758 -4.441 5.185 1.00 96.06 112 VAL A C 1
ATOM 850 O O . VAL A 1 112 ? 4.082 -3.432 4.972 1.00 96.06 112 VAL A O 1
ATOM 853 N N . ARG A 1 113 ? 4.815 -5.036 6.388 1.00 93.31 113 ARG A N 1
ATOM 854 C CA . ARG A 1 113 ? 4.012 -4.581 7.532 1.00 93.31 113 ARG A CA 1
ATOM 855 C C . ARG A 1 113 ? 4.213 -3.093 7.811 1.00 93.31 113 ARG A C 1
ATOM 857 O O . ARG A 1 113 ? 3.229 -2.392 7.999 1.00 93.31 113 ARG A O 1
ATOM 864 N N . SER A 1 114 ? 5.459 -2.607 7.797 1.00 90.88 114 SER A N 1
ATOM 865 C CA . SER A 1 114 ? 5.822 -1.212 8.108 1.00 90.88 114 SER A CA 1
ATOM 866 C C . SER A 1 114 ? 5.366 -0.192 7.058 1.00 90.88 114 SER A C 1
ATOM 868 O O . SER A 1 114 ? 5.011 0.933 7.416 1.00 90.88 114 SER A O 1
ATOM 870 N N . HIS A 1 115 ? 5.337 -0.551 5.775 1.00 94.12 115 HIS A N 1
ATOM 871 C CA . HIS A 1 115 ? 4.800 0.329 4.736 1.00 94.12 115 HIS A CA 1
ATOM 872 C C . HIS A 1 115 ? 3.268 0.342 4.747 1.00 94.12 115 HIS A C 1
ATOM 874 O O . HIS A 1 115 ? 2.674 1.421 4.759 1.00 94.12 115 HIS A O 1
ATOM 880 N N . CYS A 1 116 ? 2.618 -0.823 4.847 1.00 93.19 116 CYS A N 1
ATOM 881 C CA . CYS A 1 116 ? 1.157 -0.913 4.955 1.00 93.19 116 CYS A CA 1
ATOM 882 C C . CYS A 1 116 ? 0.637 -0.123 6.162 1.00 93.19 116 CYS A C 1
ATOM 884 O O . CYS A 1 116 ? -0.249 0.721 6.054 1.00 93.19 116 CYS A O 1
ATOM 886 N N . ALA A 1 117 ? 1.291 -0.314 7.299 1.00 89.69 117 ALA A N 1
ATOM 887 C CA . ALA A 1 117 ? 1.196 0.501 8.494 1.00 89.69 117 ALA A CA 1
ATOM 888 C C . ALA A 1 117 ? 1.243 2.017 8.267 1.00 89.69 117 ALA A C 1
ATOM 890 O O . ALA A 1 117 ? 0.435 2.751 8.836 1.00 89.69 117 ALA A O 1
ATOM 891 N N . ALA A 1 118 ? 2.228 2.495 7.504 1.00 88.94 118 ALA A N 1
ATOM 892 C CA . ALA A 1 118 ? 2.423 3.915 7.251 1.00 88.94 118 ALA A CA 1
ATOM 893 C C . ALA A 1 118 ? 1.279 4.486 6.404 1.00 88.94 118 ALA A C 1
ATOM 895 O O . ALA A 1 118 ? 0.732 5.531 6.757 1.00 88.94 118 ALA A O 1
ATOM 896 N N . GLY A 1 119 ? 0.864 3.777 5.349 1.00 91.00 119 GLY A N 1
ATOM 897 C CA . GLY A 1 119 ? -0.287 4.175 4.532 1.00 91.00 119 GLY A CA 1
ATOM 898 C C . GLY A 1 119 ? -1.592 4.183 5.327 1.00 91.00 119 GLY A C 1
ATOM 899 O O . GLY A 1 119 ? -2.314 5.179 5.333 1.00 91.00 119 GLY A O 1
ATOM 900 N N . LEU A 1 120 ? -1.845 3.132 6.112 1.00 90.50 120 LEU A N 1
ATOM 901 C CA . LEU A 1 120 ? -2.990 3.091 7.025 1.00 90.50 120 LEU A CA 1
ATOM 902 C C . LEU A 1 120 ? -2.921 4.204 8.072 1.00 90.50 120 LEU A C 1
ATOM 904 O O . LEU A 1 120 ? -3.945 4.785 8.400 1.00 90.50 120 LEU A O 1
ATOM 908 N N . SER A 1 121 ? -1.739 4.559 8.578 1.00 87.00 121 SER A N 1
ATOM 909 C CA . SER A 1 121 ? -1.591 5.661 9.533 1.00 87.00 121 SER A CA 1
ATOM 910 C C . SER A 1 121 ? -1.992 7.008 8.934 1.00 87.00 121 SER A C 1
ATOM 912 O O . SER A 1 121 ? -2.563 7.829 9.657 1.00 87.00 121 SER A O 1
ATOM 914 N N . LYS A 1 122 ? -1.702 7.239 7.647 1.00 85.88 122 LYS A N 1
ATOM 915 C CA . LYS A 1 122 ? -2.129 8.444 6.919 1.00 85.88 122 LYS A CA 1
ATOM 916 C C . LYS A 1 122 ? -3.654 8.491 6.766 1.00 85.88 122 LYS A C 1
ATOM 918 O O . LYS A 1 122 ? -4.252 9.538 6.984 1.00 85.88 122 LYS A O 1
ATOM 923 N N . LEU A 1 123 ? -4.282 7.350 6.480 1.00 86.50 123 LEU A N 1
ATOM 924 C CA . LEU A 1 123 ? -5.731 7.231 6.260 1.00 86.50 123 LEU A CA 1
ATOM 925 C C . LEU A 1 123 ? -6.558 7.229 7.566 1.00 86.50 123 LEU A C 1
ATOM 927 O O . LEU A 1 123 ? -7.569 7.928 7.704 1.00 86.50 123 LEU A O 1
ATOM 931 N N . LEU A 1 124 ? -6.111 6.446 8.547 1.00 81.56 124 LEU A N 1
ATOM 932 C CA . LEU A 1 124 ? -6.875 5.980 9.712 1.00 81.56 124 LEU A CA 1
ATOM 933 C C . LEU A 1 124 ? -6.333 6.461 11.068 1.00 81.56 124 LEU A C 1
ATOM 935 O O . LEU A 1 124 ? -6.945 6.172 12.094 1.00 81.56 124 LEU A O 1
ATOM 939 N N . ASN A 1 125 ? -5.256 7.259 11.091 1.00 69.94 125 ASN A N 1
ATOM 940 C CA . ASN A 1 125 ? -4.764 7.998 12.268 1.00 69.94 125 ASN A CA 1
ATOM 941 C C . ASN A 1 125 ? -3.852 7.209 13.247 1.00 69.94 125 ASN A C 1
ATOM 943 O O . ASN A 1 125 ? -4.229 6.880 14.375 1.00 69.94 125 ASN A O 1
ATOM 947 N N . GLY A 1 126 ? -2.581 7.024 12.861 1.00 67.00 126 GLY A N 1
ATOM 948 C CA . GLY A 1 126 ? -1.492 6.473 13.693 1.00 67.00 126 GLY A CA 1
ATOM 949 C C . GLY A 1 126 ? -1.124 5.016 13.361 1.00 67.00 126 GLY A C 1
ATOM 950 O O . GLY A 1 126 ? -1.791 4.392 12.546 1.00 67.00 126 GLY A O 1
ATOM 951 N N . PRO A 1 127 ? -0.071 4.432 13.973 1.00 59.56 127 PRO A N 1
ATOM 952 C CA . PRO A 1 127 ? 0.343 3.055 13.695 1.00 59.56 127 PRO A CA 1
ATOM 953 C C . PRO A 1 127 ? -0.651 2.052 14.303 1.00 59.56 127 PRO A C 1
ATOM 955 O O . PRO A 1 127 ? -0.412 1.503 15.380 1.00 59.56 127 PRO A O 1
ATOM 958 N N . THR A 1 128 ? -1.786 1.844 13.634 1.00 62.28 128 THR A N 1
ATOM 959 C CA . THR A 1 128 ? -2.875 0.951 14.062 1.00 62.28 128 THR A CA 1
ATOM 960 C C . THR A 1 128 ? -2.351 -0.473 14.247 1.00 62.28 128 THR A C 1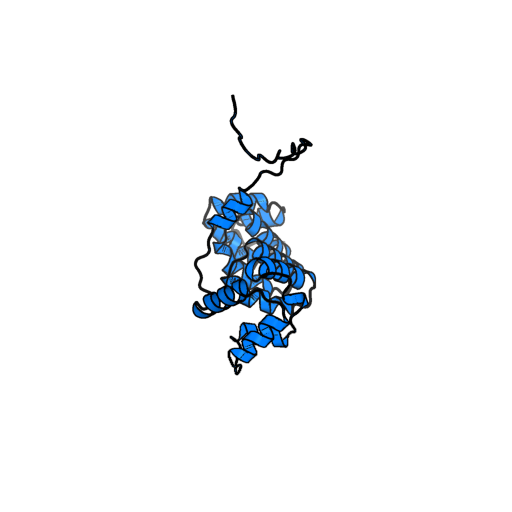
ATOM 962 O O . THR A 1 128 ? -2.530 -1.060 15.305 1.00 62.28 128 THR A O 1
ATOM 965 N N . TRP A 1 129 ? -1.551 -0.955 13.295 1.00 56.81 129 TRP A N 1
ATOM 966 C CA . TRP A 1 129 ? -0.829 -2.236 13.311 1.00 56.81 129 TRP A CA 1
ATOM 967 C C . TRP A 1 129 ? 0.044 -2.498 14.554 1.00 56.81 129 TRP A C 1
ATOM 969 O O . TRP A 1 129 ? 0.235 -3.646 14.933 1.00 56.81 129 TRP A O 1
ATOM 979 N N . ALA A 1 130 ? 0.567 -1.459 15.218 1.00 61.75 130 ALA A N 1
ATOM 980 C CA . ALA A 1 130 ? 1.364 -1.619 16.439 1.00 61.75 130 ALA A CA 1
ATOM 981 C C . ALA A 1 130 ? 0.493 -1.832 17.692 1.00 61.75 130 ALA A C 1
ATOM 983 O O . ALA A 1 130 ? 1.017 -1.974 18.799 1.00 61.75 130 ALA A O 1
ATOM 984 N N . ARG A 1 131 ? -0.837 -1.765 17.546 1.00 73.44 131 ARG A N 1
ATOM 985 C CA . ARG A 1 131 ? -1.813 -1.765 18.645 1.00 73.44 131 ARG A CA 1
ATOM 986 C C . ARG A 1 131 ? -3.023 -2.672 18.403 1.00 73.44 131 ARG A C 1
ATOM 988 O O . ARG A 1 131 ? -3.871 -2.739 19.287 1.00 73.44 131 ARG A O 1
ATOM 995 N N . ILE A 1 132 ? -3.112 -3.323 17.244 1.00 76.88 132 ILE A N 1
ATOM 996 C CA . ILE A 1 132 ? -4.190 -4.252 16.881 1.00 76.88 132 ILE A CA 1
ATOM 997 C C . ILE A 1 132 ? -3.653 -5.679 16.855 1.00 76.88 132 ILE A C 1
ATOM 999 O O . ILE A 1 132 ? -2.534 -5.915 16.398 1.00 76.88 132 ILE A O 1
ATOM 1003 N N . SER A 1 133 ? -4.433 -6.620 17.380 1.00 84.44 133 SER A N 1
ATOM 1004 C CA . SER A 1 133 ? -4.163 -8.048 17.207 1.00 84.44 133 SER A CA 1
ATOM 1005 C C . SER A 1 133 ? -4.588 -8.513 15.810 1.00 84.44 133 SER A C 1
ATOM 1007 O O . SER A 1 133 ? -5.318 -7.819 15.107 1.00 84.44 133 SER A O 1
ATOM 1009 N N . GLU A 1 134 ? -4.165 -9.715 15.421 1.00 82.31 134 GLU A N 1
ATOM 1010 C CA . GLU A 1 134 ? -4.646 -10.373 14.199 1.00 82.31 134 GLU A CA 1
ATOM 1011 C C . GLU A 1 134 ? -6.179 -10.530 14.197 1.00 82.31 134 GLU A C 1
ATOM 1013 O O . GLU A 1 134 ? -6.839 -10.172 13.229 1.00 82.31 134 GLU A O 1
ATOM 1018 N N . ASP A 1 135 ? -6.748 -10.939 15.334 1.00 86.00 135 ASP A N 1
ATOM 1019 C CA . ASP A 1 135 ? -8.198 -11.030 15.556 1.00 86.00 135 ASP A CA 1
ATOM 1020 C C . ASP A 1 135 ? -8.912 -9.672 15.393 1.00 86.00 135 ASP A C 1
ATOM 1022 O O . ASP A 1 135 ? -10.014 -9.595 14.852 1.00 86.00 135 ASP A O 1
ATOM 1026 N N . ASP A 1 136 ? -8.277 -8.572 15.807 1.00 86.31 136 ASP A N 1
ATOM 1027 C CA . ASP A 1 136 ? -8.834 -7.234 15.599 1.00 86.31 136 ASP A CA 1
ATOM 1028 C C . ASP A 1 136 ? -8.809 -6.823 14.124 1.00 86.31 136 ASP A C 1
ATOM 1030 O O . ASP A 1 136 ? -9.741 -6.160 13.668 1.00 86.31 136 ASP A O 1
ATOM 1034 N N . VAL A 1 137 ? -7.770 -7.212 13.374 1.00 83.81 137 VAL A N 1
ATOM 1035 C CA . VAL A 1 137 ? -7.717 -7.007 11.917 1.00 83.81 137 VAL A CA 1
ATOM 1036 C C . VAL A 1 137 ? -8.884 -7.734 11.255 1.00 83.81 137 VAL A C 1
ATOM 1038 O O . VAL A 1 137 ? -9.616 -7.113 10.486 1.00 83.81 137 VAL A O 1
ATOM 1041 N N . ASP A 1 138 ? -9.116 -8.999 11.607 1.00 84.75 138 ASP A N 1
ATOM 1042 C CA . ASP A 1 138 ? -10.219 -9.793 11.055 1.00 84.75 138 ASP A CA 1
ATOM 1043 C C . ASP A 1 138 ? -11.580 -9.168 11.353 1.00 84.75 138 ASP A C 1
ATOM 1045 O O . ASP A 1 138 ? -12.430 -9.067 10.466 1.00 84.75 138 ASP A O 1
ATOM 1049 N N . LYS A 1 139 ? -11.791 -8.684 12.579 1.00 87.19 139 LYS A N 1
ATOM 1050 C CA . LYS A 1 139 ? -13.028 -7.980 12.942 1.00 87.19 139 LYS A CA 1
ATOM 1051 C C . LYS A 1 139 ? -13.232 -6.728 12.102 1.00 87.19 139 LYS A C 1
ATOM 1053 O O . LYS A 1 139 ? -14.332 -6.520 11.605 1.00 87.19 139 LYS A O 1
ATOM 1058 N N . ILE A 1 140 ? -12.190 -5.920 11.909 1.00 83.00 140 ILE A N 1
ATOM 1059 C CA . ILE A 1 140 ? -12.273 -4.696 11.098 1.00 83.00 140 ILE A CA 1
ATOM 1060 C C . ILE A 1 140 ? -12.591 -5.032 9.634 1.00 83.00 140 ILE A C 1
ATOM 1062 O O . ILE A 1 140 ? -13.454 -4.387 9.037 1.00 83.00 140 ILE A O 1
ATOM 1066 N N . LEU A 1 141 ? -11.930 -6.044 9.066 1.00 76.25 141 LEU A N 1
ATOM 1067 C CA . LEU A 1 141 ? -12.131 -6.462 7.674 1.00 76.25 141 LEU A CA 1
ATOM 1068 C C . LEU A 1 141 ? -13.545 -6.987 7.415 1.00 76.25 141 LEU A C 1
ATOM 1070 O O . LEU A 1 141 ? -14.122 -6.701 6.372 1.00 76.25 141 LEU A O 1
ATOM 1074 N N . ASN A 1 142 ? -14.114 -7.72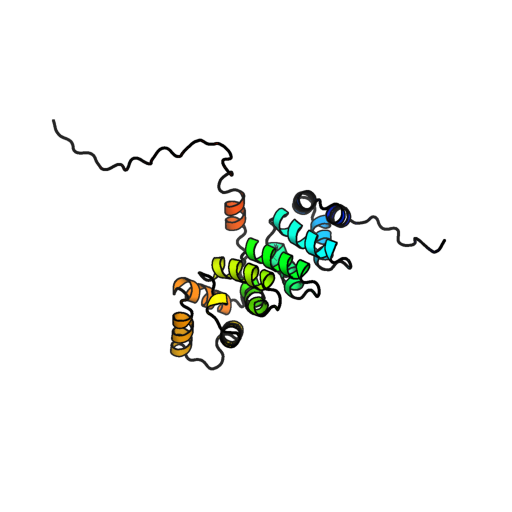1 8.369 1.00 82.50 142 ASN A N 1
ATOM 1075 C CA . ASN A 1 142 ? -15.432 -8.340 8.228 1.00 82.50 142 ASN A CA 1
ATOM 1076 C C . ASN A 1 142 ? -16.587 -7.440 8.706 1.00 82.50 142 ASN A C 1
ATOM 1078 O O . ASN A 1 142 ? -17.696 -7.929 8.915 1.00 82.50 142 ASN A O 1
ATOM 1082 N N . GLY A 1 143 ? -16.343 -6.140 8.907 1.00 81.62 143 GLY A N 1
ATOM 1083 C CA . GLY A 1 143 ? -17.382 -5.193 9.323 1.00 81.62 143 GLY A CA 1
ATOM 1084 C C . GLY A 1 143 ? -17.907 -5.439 10.740 1.00 81.62 143 GLY A C 1
ATOM 1085 O O . GLY A 1 143 ? -19.081 -5.208 11.004 1.00 81.62 143 GLY A O 1
ATOM 1086 N N . PHE A 1 144 ? -17.040 -5.907 11.642 1.00 84.00 144 PHE A N 1
ATOM 1087 C CA . PHE A 1 144 ? -17.337 -6.220 13.043 1.00 84.00 144 PHE A CA 1
ATOM 1088 C C . PHE A 1 144 ? -18.457 -7.263 13.203 1.00 84.00 144 PHE A C 1
ATOM 1090 O O . PHE A 1 144 ? -19.504 -6.975 13.790 1.00 84.00 144 PHE A O 1
ATOM 1097 N N . PRO A 1 145 ? -18.262 -8.488 12.681 1.00 85.12 145 PRO A N 1
ATOM 1098 C CA . PRO A 1 145 ? -19.307 -9.501 12.690 1.00 85.12 145 PRO A CA 1
ATOM 1099 C C . PRO A 1 145 ? -19.716 -9.831 14.129 1.00 85.12 145 PRO A C 1
ATOM 1101 O O . PRO A 1 145 ? -18.862 -10.003 14.996 1.00 85.12 145 PRO A O 1
ATOM 1104 N N . GLU A 1 146 ? -21.027 -9.935 14.362 1.00 86.25 146 GLU A N 1
ATOM 1105 C CA . GLU A 1 146 ? -21.612 -10.327 15.655 1.00 86.25 146 GLU A CA 1
ATOM 1106 C C . GLU A 1 146 ? -21.331 -9.359 16.823 1.00 86.25 146 GLU A C 1
ATOM 1108 O O . GLU A 1 146 ? -21.581 -9.714 17.972 1.00 86.25 146 GLU A O 1
ATOM 1113 N N . MET A 1 147 ? -20.858 -8.136 16.548 1.00 89.50 147 MET A N 1
ATOM 1114 C CA . MET A 1 147 ? -20.604 -7.110 17.566 1.00 89.50 147 MET A CA 1
ATOM 1115 C C . MET A 1 147 ? -21.742 -6.082 17.637 1.00 89.50 147 MET A C 1
ATOM 1117 O O . MET A 1 147 ? -22.279 -5.664 16.609 1.00 89.50 147 MET A O 1
ATOM 1121 N N . THR A 1 148 ? -22.095 -5.625 18.840 1.00 91.75 148 THR A N 1
ATOM 1122 C CA . THR A 1 148 ? -22.973 -4.448 19.007 1.00 91.75 148 THR A CA 1
ATOM 1123 C C . THR A 1 148 ? -22.206 -3.146 18.762 1.00 91.75 148 THR A C 1
ATOM 1125 O O . THR A 1 148 ? -20.978 -3.113 18.853 1.00 91.75 148 THR A O 1
ATOM 1128 N N . GLU A 1 149 ? -22.910 -2.037 18.510 1.00 86.44 149 GLU A N 1
ATOM 1129 C CA . GLU A 1 149 ? -22.270 -0.717 18.357 1.00 86.44 149 GLU A CA 1
ATOM 1130 C C . GLU A 1 149 ? -21.421 -0.337 19.580 1.00 86.44 149 GLU A C 1
ATOM 1132 O O . GLU A 1 149 ? -20.333 0.221 19.438 1.00 86.44 149 GLU A O 1
ATOM 1137 N N . GLU A 1 150 ? -21.865 -0.691 20.790 1.00 89.06 150 GLU A N 1
ATOM 1138 C CA . GLU A 1 150 ? -21.095 -0.474 22.015 1.00 89.06 150 GLU A CA 1
ATOM 1139 C C . GLU A 1 150 ? -19.802 -1.298 22.045 1.00 89.06 150 GLU A C 1
ATOM 1141 O O . GLU A 1 150 ? -18.761 -0.794 22.474 1.00 89.06 150 GLU A O 1
ATOM 1146 N N . GLU A 1 151 ? -19.838 -2.553 21.595 1.00 90.69 151 GLU A N 1
ATOM 1147 C CA . GLU A 1 151 ? -18.659 -3.424 21.536 1.00 90.69 151 GLU A CA 1
ATOM 1148 C C . GLU A 1 151 ? -17.654 -2.938 20.488 1.00 90.69 151 GLU A C 1
ATOM 1150 O O . GLU A 1 151 ? -16.445 -2.924 20.751 1.00 90.69 151 GLU A O 1
ATOM 1155 N N . VAL A 1 152 ? -18.148 -2.480 19.333 1.00 87.12 152 VAL A N 1
ATOM 1156 C CA . VAL A 1 152 ? -17.335 -1.847 18.285 1.00 87.12 152 VAL A CA 1
ATOM 1157 C C . VAL A 1 152 ? -16.654 -0.602 18.841 1.00 87.12 152 VAL A C 1
ATOM 1159 O O . VAL A 1 152 ? -15.430 -0.475 18.773 1.00 87.12 152 VAL A O 1
ATOM 1162 N N . ASP A 1 153 ? -17.409 0.279 19.491 1.00 85.44 153 ASP A N 1
ATOM 1163 C CA . ASP A 1 153 ? -16.880 1.488 20.118 1.00 85.44 153 ASP A CA 1
ATOM 1164 C C . ASP A 1 153 ? -15.804 1.185 21.174 1.00 85.44 153 ASP A C 1
ATOM 1166 O O . ASP A 1 153 ? -14.798 1.898 21.269 1.00 85.44 153 ASP A O 1
ATOM 1170 N N . VAL A 1 154 ? -15.993 0.140 21.986 1.00 88.88 154 VAL A N 1
ATOM 1171 C CA . VAL A 1 154 ? -15.008 -0.301 22.988 1.00 88.88 154 VAL A CA 1
ATOM 1172 C C . VAL A 1 154 ? -13.723 -0.786 22.318 1.00 88.88 154 VAL A C 1
ATOM 1174 O O . VAL A 1 154 ? -12.632 -0.389 22.745 1.00 88.88 154 VAL A O 1
ATOM 1177 N N . LEU A 1 155 ? -13.824 -1.597 21.261 1.00 88.00 155 LEU A N 1
ATOM 1178 C CA . LEU A 1 155 ? -12.671 -2.082 20.497 1.00 88.00 155 LEU A CA 1
ATOM 1179 C C . LEU A 1 155 ? -11.895 -0.918 19.874 1.00 88.00 155 LEU A C 1
ATOM 1181 O O . LEU A 1 155 ? -10.681 -0.810 20.065 1.00 88.00 155 LEU A O 1
ATOM 1185 N N . LEU A 1 156 ? -12.592 -0.003 19.201 1.00 84.44 156 LEU A N 1
ATOM 1186 C CA . LEU A 1 156 ? -11.976 1.132 18.514 1.00 84.44 156 LEU A CA 1
ATOM 1187 C C . LEU A 1 156 ? -11.296 2.101 19.498 1.00 84.44 156 LEU A C 1
ATOM 1189 O O . LEU A 1 156 ? -10.182 2.577 19.248 1.00 84.44 156 LEU A O 1
ATOM 1193 N N . LYS A 1 157 ? -11.891 2.320 20.678 1.00 83.25 157 LYS A N 1
ATOM 1194 C CA . LYS A 1 157 ? -11.265 3.086 21.774 1.00 83.25 157 LYS A CA 1
ATOM 1195 C C . LYS A 1 157 ? -10.029 2.385 22.334 1.00 83.25 157 LYS A C 1
ATOM 1197 O O . LYS A 1 157 ? -9.024 3.053 22.589 1.00 83.25 157 LYS A O 1
ATOM 1202 N N . ARG A 1 158 ? -10.061 1.057 22.503 1.00 86.62 158 ARG A N 1
ATOM 1203 C CA . ARG A 1 158 ? -8.917 0.266 23.001 1.00 86.62 158 ARG A CA 1
ATOM 1204 C C . ARG A 1 158 ? -7.695 0.422 22.099 1.00 86.62 158 ARG A C 1
ATOM 1206 O O . ARG A 1 158 ? -6.590 0.624 22.603 1.00 86.62 158 ARG A O 1
ATOM 1213 N N . ILE A 1 159 ? -7.895 0.393 20.784 1.00 83.50 159 ILE A N 1
ATOM 1214 C CA . ILE A 1 159 ? -6.817 0.547 19.791 1.00 83.50 159 ILE A CA 1
ATOM 1215 C C . ILE A 1 159 ? -6.433 2.023 19.565 1.00 83.50 159 ILE A C 1
ATOM 1217 O O . ILE A 1 159 ? -5.524 2.328 18.790 1.00 83.50 159 ILE A O 1
ATOM 1221 N N . LYS A 1 160 ? -7.071 2.940 20.312 1.00 84.12 160 LYS A N 1
ATOM 1222 C CA . LYS A 1 160 ? -6.868 4.396 20.294 1.00 84.12 160 LYS A CA 1
ATOM 1223 C C . LYS A 1 160 ? -7.146 5.025 18.929 1.00 84.12 160 LYS A C 1
ATOM 1225 O O . LYS A 1 160 ? -6.478 5.990 18.553 1.00 84.12 160 LYS A O 1
ATOM 1230 N N . MET A 1 161 ? -8.118 4.487 18.196 1.00 84.56 161 MET A N 1
ATOM 1231 C CA . MET A 1 161 ? -8.577 5.094 16.954 1.00 84.56 161 MET A CA 1
ATOM 1232 C C . MET A 1 161 ? -9.296 6.408 17.272 1.00 84.56 161 MET A C 1
ATOM 1234 O O . MET A 1 161 ? -10.096 6.473 18.209 1.00 84.56 161 MET A O 1
ATOM 1238 N N . LYS A 1 162 ? -8.973 7.483 16.545 1.00 85.44 162 LYS A N 1
ATOM 1239 C CA . LYS A 1 162 ? -9.625 8.778 16.780 1.00 85.44 162 LYS A CA 1
ATOM 1240 C C . LYS A 1 162 ? -11.058 8.760 16.225 1.00 85.44 162 LYS A C 1
ATOM 1242 O O . LYS A 1 162 ? -11.257 8.144 15.180 1.00 85.44 162 LYS A O 1
ATOM 1247 N N . PRO A 1 163 ? -12.026 9.455 16.857 1.00 84.25 163 PRO A N 1
ATOM 1248 C CA . PRO A 1 163 ? -13.421 9.467 16.404 1.00 84.25 163 PRO A CA 1
ATOM 1249 C C . PRO A 1 163 ? -13.587 9.826 14.924 1.00 84.25 163 PRO A C 1
ATOM 1251 O O . PRO A 1 163 ? -14.265 9.114 14.199 1.00 84.25 163 PRO A O 1
ATOM 1254 N N . ASP A 1 164 ? -12.857 10.833 14.438 1.00 85.88 164 ASP A N 1
ATOM 1255 C CA . ASP A 1 164 ? -12.894 11.247 13.030 1.00 85.88 164 ASP A CA 1
ATOM 1256 C C . ASP A 1 164 ? -12.450 10.139 12.063 1.00 85.88 164 ASP A C 1
ATOM 1258 O O . ASP A 1 164 ? -12.934 10.056 10.938 1.00 85.88 164 ASP A O 1
ATOM 1262 N N . ALA A 1 165 ? -11.515 9.286 12.485 1.00 86.88 165 ALA A N 1
ATOM 1263 C CA . ALA A 1 165 ? -11.053 8.162 11.684 1.00 86.88 165 ALA A CA 1
ATOM 1264 C C . ALA A 1 165 ? -12.038 6.991 11.713 1.00 86.88 165 ALA A C 1
ATOM 1266 O O . ALA A 1 165 ? -12.164 6.294 10.711 1.00 86.88 165 ALA A O 1
ATOM 1267 N N . ILE A 1 166 ? -12.736 6.795 12.835 1.00 83.81 166 ILE A N 1
ATOM 1268 C CA . ILE A 1 166 ? -13.828 5.823 12.951 1.00 83.81 166 ILE A CA 1
ATOM 1269 C C . ILE A 1 166 ? -14.955 6.212 11.996 1.00 83.81 166 ILE A C 1
ATOM 1271 O O . ILE A 1 166 ? -15.406 5.377 11.219 1.00 83.81 166 ILE A O 1
ATOM 1275 N N . ASP A 1 167 ? -15.359 7.483 12.015 1.00 86.50 167 ASP A N 1
ATOM 1276 C CA . ASP A 1 167 ? -16.422 7.999 11.153 1.00 86.50 167 ASP A CA 1
ATOM 1277 C C . ASP A 1 167 ? -16.061 7.833 9.671 1.00 86.50 167 ASP A C 1
ATOM 1279 O O . ASP A 1 167 ? -16.880 7.351 8.889 1.00 86.50 167 ASP A O 1
ATOM 1283 N N . ARG A 1 168 ? -14.811 8.147 9.290 1.00 87.88 168 ARG A N 1
ATOM 1284 C CA . ARG A 1 168 ? -14.309 7.896 7.929 1.00 87.88 168 ARG A CA 1
ATOM 1285 C C . ARG A 1 168 ? -14.332 6.417 7.567 1.00 87.88 168 ARG A C 1
ATOM 1287 O O . ARG A 1 168 ? -14.870 6.075 6.524 1.00 87.88 168 ARG A O 1
ATOM 1294 N N . LEU A 1 169 ? -13.773 5.548 8.411 1.00 86.69 169 LEU A N 1
ATOM 1295 C CA . LEU A 1 169 ? -13.731 4.111 8.142 1.00 86.69 169 LEU A CA 1
ATOM 1296 C C . LEU A 1 169 ? -15.142 3.539 7.959 1.00 86.69 169 LEU A C 1
ATOM 1298 O O . LEU A 1 169 ? -15.370 2.805 7.003 1.00 86.69 169 LEU A O 1
ATOM 1302 N N . ARG A 1 170 ? -16.088 3.908 8.832 1.00 85.19 170 ARG A N 1
ATOM 1303 C CA . ARG A 1 170 ? -17.495 3.499 8.726 1.00 85.19 170 ARG A CA 1
ATOM 1304 C C . ARG A 1 170 ? -18.124 4.004 7.426 1.00 85.19 170 ARG A C 1
ATOM 1306 O O . ARG A 1 170 ? -18.766 3.224 6.734 1.00 85.19 170 ARG A O 1
ATOM 1313 N N . ALA A 1 171 ? -17.905 5.269 7.062 1.00 89.12 171 ALA A N 1
ATOM 1314 C CA . ALA A 1 171 ? -18.388 5.811 5.791 1.00 89.12 171 ALA A CA 1
ATOM 1315 C C . ALA A 1 171 ? -17.826 5.027 4.592 1.00 89.12 171 ALA A C 1
ATOM 1317 O O . ALA A 1 171 ? -18.575 4.603 3.718 1.00 89.12 171 ALA A O 1
ATOM 1318 N N . TRP A 1 172 ? -16.526 4.737 4.594 1.00 89.81 172 TRP A N 1
ATOM 1319 C CA . TRP A 1 172 ? -15.885 3.958 3.534 1.00 89.81 172 TRP A CA 1
ATOM 1320 C C . TRP A 1 172 ? -16.423 2.528 3.447 1.00 89.81 172 TRP A C 1
ATOM 1322 O O . TRP A 1 172 ? -16.669 2.038 2.351 1.00 89.81 172 TRP A O 1
ATOM 1332 N N . GLN A 1 173 ? -16.682 1.879 4.585 1.00 86.94 173 GLN A N 1
ATOM 1333 C CA . GLN A 1 173 ? -17.312 0.556 4.627 1.00 86.94 173 GLN A CA 1
ATOM 1334 C C . GLN A 1 173 ? -18.727 0.564 4.033 1.00 86.94 173 GLN A C 1
ATOM 1336 O O . GLN A 1 173 ? -19.101 -0.395 3.363 1.00 86.94 173 GLN A O 1
ATOM 1341 N N . THR A 1 174 ? -19.514 1.632 4.230 1.00 89.06 174 THR A N 1
ATOM 1342 C CA . THR A 1 174 ? -20.850 1.733 3.605 1.00 89.06 174 THR A CA 1
ATOM 1343 C C . THR A 1 174 ? -20.804 1.845 2.082 1.00 89.06 174 THR A C 1
ATOM 1345 O O . THR A 1 174 ? -21.796 1.543 1.423 1.00 89.06 174 THR A O 1
ATOM 1348 N N . GLU A 1 175 ? -19.657 2.238 1.534 1.00 89.81 175 GLU A N 1
ATOM 1349 C CA . GLU A 1 175 ? -19.398 2.356 0.098 1.00 89.81 175 GLU A CA 1
ATOM 1350 C C . GLU A 1 175 ? -18.585 1.168 -0.446 1.00 89.81 175 GLU A C 1
ATOM 1352 O O . GLU A 1 175 ? -18.101 1.232 -1.568 1.00 89.81 175 GLU A O 1
ATOM 1357 N N . ASP A 1 176 ? -18.391 0.097 0.337 1.00 87.75 176 ASP A N 1
ATOM 1358 C CA . ASP A 1 176 ? -17.518 -1.043 -0.010 1.00 87.75 176 ASP A CA 1
ATOM 1359 C C . ASP A 1 176 ? -16.097 -0.612 -0.429 1.00 87.75 176 ASP A C 1
ATOM 1361 O O . ASP A 1 176 ? -15.426 -1.235 -1.249 1.00 87.75 176 ASP A O 1
ATOM 1365 N N . PHE A 1 177 ? -15.635 0.511 0.130 1.00 87.50 177 PHE A N 1
ATOM 1366 C CA . PHE A 1 177 ? -14.394 1.187 -0.241 1.00 87.50 177 PHE A CA 1
ATOM 1367 C C . PHE A 1 177 ? -14.298 1.596 -1.732 1.00 87.50 177 PHE A C 1
ATOM 1369 O O . PHE A 1 177 ? -13.217 1.991 -2.181 1.00 87.50 177 PHE A O 1
ATOM 1376 N N . GLU A 1 178 ? -15.405 1.584 -2.488 1.00 86.25 178 GLU A N 1
ATOM 1377 C CA . GLU A 1 178 ? -15.514 2.088 -3.865 1.00 86.25 178 GLU A CA 1
ATOM 1378 C C . GLU A 1 178 ? -15.626 3.621 -3.890 1.00 86.25 178 GLU A C 1
ATOM 1380 O O . GLU A 1 178 ? -16.641 4.206 -4.267 1.00 86.25 178 GLU A O 1
ATOM 1385 N N . ILE A 1 179 ? -14.549 4.287 -3.478 1.00 85.25 179 ILE A N 1
ATOM 1386 C CA . ILE A 1 179 ? -14.508 5.746 -3.334 1.00 85.25 179 ILE A CA 1
ATOM 1387 C C . ILE A 1 179 ? -13.785 6.367 -4.520 1.00 85.25 179 ILE A C 1
ATOM 1389 O O . ILE A 1 179 ? -12.776 5.838 -4.998 1.00 85.25 179 ILE A O 1
ATOM 1393 N N . GLU A 1 180 ? -14.280 7.514 -4.985 1.00 80.88 180 GLU A N 1
ATOM 1394 C CA . GLU A 1 180 ? -13.581 8.303 -5.992 1.00 80.88 180 GLU A CA 1
ATOM 1395 C C . GLU A 1 180 ? -12.190 8.694 -5.475 1.00 80.88 180 GLU A C 1
ATOM 1397 O O . GLU A 1 180 ? -12.031 9.301 -4.414 1.00 80.88 180 GLU A O 1
ATOM 1402 N N . VAL A 1 181 ? -11.172 8.303 -6.237 1.00 74.62 181 VAL A N 1
ATOM 1403 C CA . VAL A 1 181 ? -9.775 8.576 -5.919 1.00 74.62 181 VAL A CA 1
ATOM 1404 C C . VAL A 1 181 ? -9.513 10.063 -6.130 1.00 74.62 181 VAL A C 1
ATOM 1406 O O . VAL A 1 181 ? -9.402 10.528 -7.267 1.00 74.62 181 VAL A O 1
ATOM 1409 N N . ASP A 1 182 ? -9.387 10.802 -5.029 1.00 70.75 182 ASP A N 1
ATOM 1410 C CA . ASP A 1 182 ? -8.999 12.205 -5.079 1.00 70.75 182 ASP A CA 1
ATOM 1411 C C . ASP A 1 182 ? -7.520 12.321 -5.467 1.00 70.75 182 ASP A C 1
ATOM 1413 O O . ASP A 1 182 ? -6.605 12.010 -4.701 1.00 70.75 182 ASP A O 1
ATOM 1417 N N . VAL A 1 183 ? -7.292 12.750 -6.706 1.00 68.12 183 VAL A N 1
ATOM 1418 C CA . VAL A 1 183 ? -5.950 12.976 -7.249 1.00 68.12 183 VAL A CA 1
ATOM 1419 C C . VAL A 1 183 ? -5.401 14.352 -6.876 1.00 68.12 183 VAL A C 1
ATOM 1421 O O . VAL A 1 183 ? -4.199 14.572 -7.009 1.00 68.12 183 VAL A O 1
ATOM 1424 N N . SER A 1 184 ? -6.251 15.276 -6.415 1.00 69.69 184 SER A N 1
ATOM 1425 C CA . SER A 1 184 ? -5.864 16.662 -6.142 1.00 69.69 184 SER A CA 1
ATOM 1426 C C . SER A 1 184 ? -4.924 16.759 -4.947 1.00 69.69 184 SER A C 1
ATOM 1428 O O . SER A 1 184 ? -3.888 17.406 -5.051 1.00 69.69 184 SER A O 1
ATOM 1430 N N . SER A 1 185 ? -5.189 16.012 -3.871 1.00 65.62 185 SER A N 1
ATOM 1431 C CA . SER A 1 185 ? -4.308 15.988 -2.700 1.00 65.62 185 SER A CA 1
ATOM 1432 C C . SER A 1 185 ? -2.926 15.409 -3.012 1.00 65.62 185 SER A C 1
ATOM 1434 O O . SER A 1 185 ? -1.935 15.853 -2.443 1.00 65.62 185 SER A O 1
ATOM 1436 N N . LEU A 1 186 ? -2.848 14.426 -3.917 1.00 66.88 186 LEU A N 1
ATOM 1437 C CA . LEU A 1 186 ? -1.581 13.830 -4.347 1.00 66.88 186 LEU A CA 1
ATOM 1438 C C . LEU A 1 186 ? -0.771 14.809 -5.200 1.00 66.88 186 LEU A C 1
ATOM 1440 O O . LEU A 1 186 ? 0.439 14.935 -5.016 1.00 66.88 186 LEU A O 1
ATOM 1444 N N . VAL A 1 187 ? -1.437 15.501 -6.127 1.00 65.50 187 VAL A N 1
ATOM 1445 C CA . VAL A 1 187 ? -0.818 16.565 -6.923 1.00 65.50 187 VAL A CA 1
ATOM 1446 C C . VAL A 1 187 ? -0.318 17.671 -5.997 1.00 65.50 187 VAL A C 1
ATOM 1448 O O . VAL A 1 187 ? 0.845 18.043 -6.094 1.00 65.50 187 VAL A O 1
ATOM 1451 N N . ASP A 1 188 ? -1.125 18.107 -5.031 1.00 68.12 188 ASP A N 1
ATOM 1452 C CA . ASP A 1 188 ? -0.737 19.119 -4.047 1.00 68.12 188 ASP A CA 1
ATOM 1453 C C . ASP A 1 188 ? 0.406 18.660 -3.129 1.00 68.12 188 ASP A C 1
ATOM 1455 O O . ASP A 1 188 ? 1.225 19.484 -2.746 1.00 68.12 188 ASP A O 1
ATOM 1459 N N . GLU A 1 189 ? 0.515 17.380 -2.760 1.00 65.62 189 GLU A N 1
ATOM 1460 C CA . GLU A 1 189 ? 1.642 16.865 -1.958 1.00 65.62 189 GLU A CA 1
ATOM 1461 C C . GLU A 1 189 ? 2.945 16.80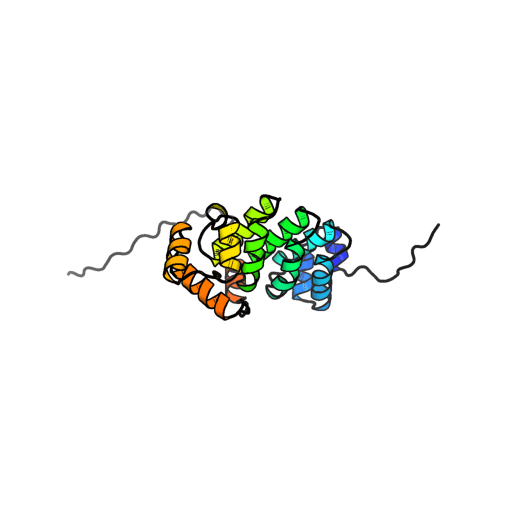2 -2.776 1.00 65.62 189 GLU A C 1
ATOM 1463 O O . GLU A 1 189 ? 4.029 17.033 -2.241 1.00 65.62 189 GLU A O 1
ATOM 1468 N N . LEU A 1 190 ? 2.849 16.537 -4.083 1.00 62.94 190 LEU A N 1
ATOM 1469 C CA . LEU A 1 190 ? 3.995 16.474 -4.997 1.00 62.94 190 LEU A CA 1
ATOM 1470 C C . LEU A 1 190 ? 4.446 17.846 -5.508 1.00 62.94 190 LEU A C 1
ATOM 1472 O O . LEU A 1 190 ? 5.638 18.070 -5.720 1.00 62.94 190 LEU A O 1
ATOM 1476 N N . GLU A 1 191 ? 3.506 18.760 -5.724 1.00 63.66 191 GLU A N 1
ATOM 1477 C CA . GLU A 1 191 ? 3.755 20.143 -6.145 1.00 63.66 191 GLU A CA 1
ATOM 1478 C C . GLU A 1 191 ? 3.941 21.081 -4.934 1.00 63.66 191 GLU A C 1
ATOM 1480 O O . GLU A 1 191 ? 4.499 22.179 -5.042 1.00 63.66 191 GLU A O 1
ATOM 1485 N N . GLY A 1 192 ? 3.511 20.640 -3.750 1.00 58.66 192 GLY A N 1
ATOM 1486 C CA . GLY A 1 192 ? 3.498 21.386 -2.501 1.00 58.66 192 GLY A CA 1
ATOM 1487 C C . GLY A 1 192 ? 4.840 21.415 -1.794 1.00 58.66 192 GLY A C 1
ATOM 1488 O O . GLY A 1 192 ? 5.166 20.559 -0.978 1.00 58.66 192 GLY A O 1
ATOM 1489 N N . ARG A 1 193 ? 5.511 22.549 -2.004 1.00 49.41 193 ARG A N 1
ATOM 1490 C CA . ARG A 1 193 ? 6.766 23.031 -1.409 1.00 49.41 193 ARG A CA 1
ATOM 1491 C C . ARG A 1 193 ? 8.018 22.406 -2.032 1.00 49.41 193 ARG A C 1
ATOM 1493 O O . ARG A 1 193 ? 8.360 21.269 -1.714 1.00 49.41 193 ARG A O 1
ATOM 1500 N N . PRO A 1 194 ? 8.769 23.175 -2.849 1.00 51.47 194 PRO A N 1
ATOM 1501 C CA . PRO A 1 194 ? 10.100 22.749 -3.255 1.00 51.47 194 PRO A CA 1
ATOM 1502 C C . PRO A 1 194 ? 10.940 22.459 -2.010 1.00 51.47 194 PRO A C 1
ATOM 1504 O O . PRO A 1 194 ? 10.893 23.206 -1.028 1.00 51.47 194 PRO A O 1
ATOM 1507 N N . ILE A 1 195 ? 11.731 21.389 -2.064 1.00 51.03 195 ILE A N 1
ATOM 1508 C CA . ILE A 1 195 ? 12.816 21.173 -1.112 1.00 51.03 195 ILE A CA 1
ATOM 1509 C C . ILE A 1 195 ? 13.768 22.361 -1.290 1.00 51.03 195 ILE A C 1
ATOM 1511 O O . ILE A 1 195 ? 14.530 22.418 -2.255 1.00 51.03 195 ILE A O 1
ATOM 1515 N N . LEU A 1 196 ? 13.691 23.347 -0.395 1.00 45.97 196 LEU A N 1
ATOM 1516 C CA . LEU A 1 196 ? 14.662 24.433 -0.339 1.00 45.97 196 LEU A CA 1
ATOM 1517 C C . LEU A 1 196 ? 15.991 23.832 0.136 1.00 45.97 196 LEU A C 1
ATOM 1519 O O . LEU A 1 196 ? 16.238 23.708 1.332 1.00 45.97 196 LEU A O 1
ATOM 1523 N N . LEU A 1 197 ? 16.840 23.414 -0.806 1.00 45.09 197 LEU A N 1
ATOM 1524 C CA . LEU A 1 197 ? 18.232 23.028 -0.553 1.00 45.09 197 LEU A CA 1
ATOM 1525 C C . LEU A 1 197 ? 19.140 24.268 -0.520 1.00 45.09 197 LEU A C 1
ATOM 1527 O O . LEU A 1 197 ? 20.163 24.320 -1.200 1.00 45.09 197 LEU A O 1
ATOM 1531 N N . SER A 1 198 ? 18.767 25.284 0.253 1.00 47.84 198 SER A N 1
ATOM 1532 C CA . SER A 1 198 ? 19.661 26.399 0.563 1.00 47.84 198 SER A CA 1
ATOM 1533 C C . SER A 1 198 ? 19.456 26.866 2.001 1.00 47.84 198 SER A C 1
ATOM 1535 O O . SER A 1 198 ? 18.331 26.943 2.485 1.00 47.84 198 SER A O 1
ATOM 1537 N N . GLU A 1 199 ? 20.572 27.148 2.678 1.00 46.09 199 GLU A N 1
ATOM 1538 C CA . GLU A 1 199 ? 20.723 27.497 4.103 1.00 46.09 199 GLU A CA 1
ATOM 1539 C C . GLU A 1 199 ? 20.038 28.809 4.550 1.00 46.09 199 GLU A C 1
ATOM 1541 O O . GLU A 1 199 ? 20.436 29.413 5.546 1.00 46.09 199 GLU A O 1
ATOM 1546 N N . GLU A 1 200 ? 19.004 29.288 3.864 1.00 44.06 200 GLU A N 1
ATOM 1547 C CA . GLU A 1 200 ? 18.309 30.506 4.280 1.00 44.06 200 GLU A CA 1
ATOM 1548 C C . GLU A 1 200 ? 17.300 30.187 5.381 1.00 44.06 200 GLU A C 1
ATOM 1550 O O . GLU A 1 200 ? 16.139 29.838 5.168 1.00 44.06 200 GLU A O 1
ATOM 1555 N N . ALA A 1 201 ? 17.831 30.270 6.600 1.00 43.84 201 ALA A N 1
ATOM 1556 C CA . ALA A 1 201 ? 17.111 30.263 7.853 1.00 43.84 201 ALA A CA 1
ATOM 1557 C C . ALA A 1 201 ? 15.838 31.118 7.776 1.00 43.84 201 ALA A C 1
ATOM 1559 O O . ALA A 1 201 ? 15.865 32.295 7.424 1.00 43.84 201 ALA A O 1
ATOM 1560 N N . LEU A 1 202 ? 14.731 30.494 8.174 1.00 47.69 202 LEU A N 1
ATOM 1561 C CA . LEU A 1 202 ? 13.465 31.134 8.499 1.00 47.69 202 LEU A CA 1
ATOM 1562 C C . LEU A 1 202 ? 13.715 32.359 9.391 1.00 47.69 202 LEU A C 1
ATOM 1564 O O . LEU A 1 202 ? 14.114 32.206 10.549 1.00 47.69 202 LEU A O 1
ATOM 1568 N N . GLU A 1 203 ? 13.441 33.563 8.887 1.00 50.62 203 GLU A N 1
ATOM 1569 C CA . GLU A 1 203 ? 13.264 34.701 9.784 1.00 50.62 203 GLU A CA 1
A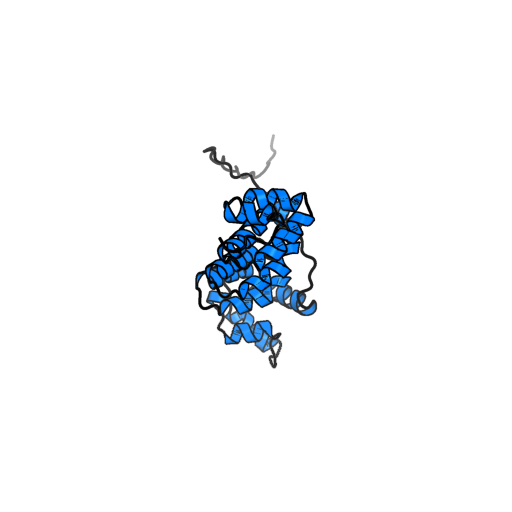TOM 1570 C C . GLU A 1 203 ? 12.084 34.404 10.724 1.00 50.62 203 GLU A C 1
ATOM 1572 O O . GLU A 1 203 ? 11.042 33.894 10.287 1.00 50.62 203 GLU A O 1
ATOM 1577 N N . PRO A 1 204 ? 12.223 34.671 12.033 1.00 45.69 204 PRO A N 1
ATOM 1578 C CA . PRO A 1 204 ? 11.170 34.377 12.982 1.00 45.69 204 PRO A CA 1
ATOM 1579 C C . PRO A 1 204 ? 9.944 35.233 12.669 1.00 45.69 204 PRO A C 1
ATOM 1581 O O . PRO A 1 204 ? 10.020 36.458 12.598 1.00 45.69 204 PRO A O 1
ATOM 1584 N N . ILE A 1 205 ? 8.794 34.568 12.544 1.00 48.31 205 ILE A N 1
ATOM 1585 C CA . ILE A 1 205 ? 7.479 35.202 12.461 1.00 48.31 205 ILE A CA 1
ATOM 1586 C C . ILE A 1 205 ? 7.310 36.068 13.713 1.00 48.31 205 ILE A C 1
ATOM 1588 O O . ILE A 1 205 ? 7.043 35.564 14.810 1.00 48.31 205 ILE A O 1
ATOM 1592 N N . THR A 1 206 ? 7.482 37.380 13.565 1.00 48.50 206 THR A N 1
ATOM 1593 C CA . THR A 1 206 ? 7.146 38.330 14.616 1.00 48.50 206 THR A CA 1
ATOM 1594 C C . THR A 1 206 ? 5.629 38.311 14.766 1.00 48.50 206 THR A C 1
ATOM 1596 O O . THR A 1 206 ? 4.868 38.661 13.865 1.00 48.50 206 THR A O 1
ATOM 1599 N N . LYS A 1 207 ? 5.169 37.804 15.913 1.00 43.78 207 LYS A N 1
ATOM 1600 C CA . LYS A 1 207 ? 3.761 37.857 16.298 1.00 43.78 207 LYS A CA 1
ATOM 1601 C C . LYS A 1 207 ? 3.327 39.319 16.327 1.00 43.78 207 LYS A C 1
ATOM 1603 O O . LYS A 1 207 ? 3.756 40.076 17.194 1.00 43.78 207 LYS A O 1
ATOM 1608 N N . GLY A 1 208 ? 2.452 39.690 15.401 1.00 48.00 208 GLY A N 1
ATOM 1609 C CA . GLY A 1 208 ? 1.650 40.893 15.531 1.00 48.00 208 GLY A CA 1
ATOM 1610 C C . GLY A 1 208 ? 0.690 40.754 16.710 1.00 48.00 208 GLY A C 1
ATOM 1611 O O . GLY A 1 208 ? -0.041 39.772 16.803 1.00 48.00 208 GLY A O 1
ATOM 1612 N N . THR A 1 209 ? 0.686 41.758 17.579 1.00 41.03 209 THR A N 1
ATOM 1613 C CA . THR A 1 209 ? -0.425 42.148 18.462 1.00 41.03 209 THR A CA 1
ATOM 1614 C C . THR A 1 209 ? -0.283 43.655 18.737 1.00 41.03 209 THR A C 1
ATOM 1616 O O . THR A 1 209 ? 0.820 44.181 18.590 1.00 41.03 209 THR A O 1
ATOM 1619 N N . PRO A 1 210 ? -1.361 44.379 19.070 1.00 48.34 210 PRO A N 1
ATOM 1620 C CA . PRO A 1 210 ? -2.167 45.127 18.117 1.00 48.34 210 PRO A CA 1
ATOM 1621 C C . PRO A 1 210 ? -2.001 46.640 18.322 1.00 48.34 210 PRO A C 1
ATOM 1623 O O . PRO A 1 210 ? -1.374 47.101 19.272 1.00 48.34 210 PRO A O 1
ATOM 1626 N N . SER A 1 211 ? -2.618 47.410 17.430 1.00 48.16 211 SER A N 1
ATOM 1627 C CA . SER A 1 211 ? -2.822 48.847 17.578 1.00 48.16 211 SER A CA 1
ATOM 1628 C C . SER A 1 211 ? -3.377 49.230 18.955 1.00 48.16 211 SER A C 1
ATOM 1630 O O . SER A 1 211 ? -4.430 48.729 19.357 1.00 48.16 211 SER A O 1
ATOM 1632 N N . THR A 1 212 ? -2.765 50.226 19.583 1.00 44.00 212 THR A N 1
ATOM 1633 C CA . THR A 1 212 ? -3.486 51.213 20.388 1.00 44.00 212 THR A CA 1
ATOM 1634 C C . THR A 1 212 ? -3.108 52.587 19.859 1.00 44.00 212 THR A C 1
ATOM 1636 O O . THR A 1 212 ? -1.939 52.966 19.869 1.00 44.00 212 THR A O 1
ATOM 1639 N N . SER A 1 213 ? -4.113 53.279 19.333 1.00 44.38 213 SER A N 1
ATOM 1640 C CA . SER A 1 213 ? -4.170 54.734 19.275 1.00 44.38 213 SER A CA 1
ATOM 1641 C C . SER A 1 213 ? -3.803 55.326 20.635 1.00 44.38 213 SER A C 1
ATOM 1643 O O . SER A 1 213 ? -4.212 54.761 21.647 1.00 44.38 213 SER A O 1
ATOM 1645 N N . ASP A 1 214 ? -3.057 56.428 20.650 1.00 45.47 214 ASP A N 1
ATOM 1646 C CA . ASP A 1 214 ? -3.505 57.680 21.269 1.00 45.47 214 ASP A CA 1
ATOM 1647 C C . ASP A 1 214 ? -2.488 58.812 21.018 1.00 45.47 214 ASP A C 1
ATOM 1649 O O . ASP A 1 214 ? -1.277 58.589 21.045 1.00 45.47 214 ASP A O 1
ATOM 1653 N N . GLU A 1 215 ? -3.076 59.996 20.790 1.00 41.72 215 GLU A N 1
ATOM 1654 C CA . GLU A 1 215 ? -2.544 61.363 20.579 1.00 41.72 215 GLU A CA 1
ATOM 1655 C C . GLU A 1 215 ? -2.029 61.770 19.185 1.00 41.72 215 GLU A C 1
ATOM 1657 O O . GLU A 1 215 ? -0.883 61.456 18.794 1.00 41.72 215 GLU A O 1
#

Secondary structure (DSSP, 8-state):
--------PPPHHHHHHHTT-HHHHHHHHHH-HHHHHHHHHHTT-SSHHHHHHHHHHHHHHT-GGGHHHHHGGGG-SSHHHHHHHHHHHHHH--GGGHHHHHHGGG-SSHHHHHHHHHHHHHHHTS-GGGT--HHHHHHHHTTSTT--HHHHHHHHHHTT--HHHHHHHHHHHHTTT------HHHHHHHHS-----S-----------------

pLDDT: mean 81.89, std 18.12, range [29.77, 98.75]